Protein AF-0000000080389763 (afdb_homodimer)

Secondary structure (DSSP, 8-state):
-EEEEEEEEE--SEETTEEEEEEEEEEEEE-SS-EEEEEEEEEEEEEESS---HHHHHHHHHHHHHT-----EEEE-GGGGTT--HHHHHTT-SS-EEE--SHHHHHHHHHHHHHHHHHHHHHHHHTT--/-EEEEEEEEE--SEETTEEEEEEEEEEEEE-SS-EEEEEEEEEEEEEESS---HHHHHHHHHHHHHTSS--PEEEE-GGGGTT--HHHHHTT-SS-EEE--SHHHHHHHHHHHHHHHHHHHHHHHHTT--

Organism: NCBI:txid1090322

Radius of gyration: 18.27 Å; Cα contacts (8 Å, |Δi|>4): 566; chains: 2; bounding box: 42×54×37 Å

Structure (mmCIF, N/CA/C/O backbone):
data_AF-0000000080389763-model_v1
#
loop_
_entity.id
_entity.type
_entity.pdbx_description
1 polymer 'DUF2209 domain-containing protein'
#
loop_
_atom_site.group_PDB
_atom_site.id
_atom_site.type_symbol
_atom_site.label_atom_id
_atom_site.label_alt_id
_atom_site.label_comp_id
_atom_site.label_asym_id
_atom_site.label_entity_id
_atom_site.label_seq_id
_atom_site.pdbx_PDB_ins_code
_atom_site.Cartn_x
_atom_site.Cartn_y
_atom_site.Cartn_z
_atom_site.occupancy
_atom_site.B_iso_or_equiv
_atom_site.auth_seq_id
_atom_site.auth_comp_id
_atom_site.auth_asym_id
_atom_site.auth_atom_id
_atom_site.pdbx_PDB_model_num
ATOM 1 N N . MET A 1 1 ? -18.422 -13.914 6.719 1 86.44 1 MET A N 1
ATOM 2 C CA . MET A 1 1 ? -17.125 -13.273 6.633 1 86.44 1 MET A CA 1
ATOM 3 C C . MET A 1 1 ? -16.016 -14.305 6.363 1 86.44 1 MET A C 1
ATOM 5 O O . MET A 1 1 ? -16.062 -15.406 6.91 1 86.44 1 MET A O 1
ATOM 9 N N . PHE A 1 2 ? -15.227 -14.086 5.336 1 92.5 2 PHE A N 1
ATOM 10 C CA . PHE A 1 2 ? -14.102 -14.977 5.066 1 92.5 2 PHE A CA 1
ATOM 11 C C . PHE A 1 2 ? -12.805 -14.18 4.93 1 92.5 2 PHE A C 1
ATOM 13 O O . PHE A 1 2 ? -12.828 -12.992 4.617 1 92.5 2 PHE A O 1
ATOM 20 N N . ASP A 1 3 ? -11.758 -14.844 5.301 1 97.06 3 ASP A N 1
ATOM 21 C CA . ASP A 1 3 ? -10.438 -14.227 5.223 1 97.06 3 ASP A CA 1
ATOM 22 C C . ASP A 1 3 ? -9.75 -14.57 3.902 1 97.06 3 ASP A C 1
ATOM 24 O O . ASP A 1 3 ? -9.75 -15.719 3.473 1 97.06 3 ASP A O 1
ATOM 28 N N . ILE A 1 4 ? -9.203 -13.539 3.281 1 98.31 4 ILE A N 1
ATOM 29 C CA . ILE A 1 4 ? -8.484 -13.742 2.027 1 98.31 4 ILE A CA 1
ATOM 30 C C . ILE A 1 4 ? -7.152 -13 2.078 1 98.31 4 ILE A C 1
ATOM 32 O O . ILE A 1 4 ? -6.926 -12.172 2.959 1 98.31 4 ILE A O 1
ATOM 36 N N . ILE A 1 5 ? -6.277 -13.375 1.158 1 98.75 5 ILE A N 1
ATOM 37 C CA . ILE A 1 5 ? -5.047 -12.648 0.856 1 98.75 5 ILE A CA 1
ATOM 38 C C . ILE A 1 5 ? -5 -12.312 -0.633 1 98.75 5 ILE A C 1
ATOM 40 O O . ILE A 1 5 ? -4.723 -13.18 -1.463 1 98.75 5 ILE A O 1
ATOM 44 N N . ALA A 1 6 ? -5.289 -11.086 -0.931 1 98.81 6 ALA A N 1
ATOM 45 C CA . ALA A 1 6 ? -5.223 -10.625 -2.316 1 98.81 6 ALA A CA 1
ATOM 46 C C . ALA A 1 6 ? -3.797 -10.258 -2.701 1 98.81 6 ALA A C 1
ATOM 48 O O . ALA A 1 6 ? -3.094 -9.586 -1.938 1 98.81 6 ALA A O 1
ATOM 49 N N . VAL A 1 7 ? -3.387 -10.648 -3.947 1 98.88 7 VAL A N 1
ATOM 50 C CA . VAL A 1 7 ? -1.99 -10.469 -4.332 1 98.88 7 VAL A CA 1
ATOM 51 C C . VAL A 1 7 ? -1.914 -9.852 -5.727 1 98.88 7 VAL A C 1
ATOM 53 O O . VAL A 1 7 ? -2.752 -10.141 -6.586 1 98.88 7 VAL A O 1
ATOM 56 N N . ASP A 1 8 ? -0.961 -9.023 -5.93 1 98.81 8 ASP A N 1
ATOM 57 C CA . ASP A 1 8 ? -0.6 -8.492 -7.242 1 98.81 8 ASP A CA 1
ATOM 58 C C . ASP A 1 8 ? 0.902 -8.234 -7.336 1 98.81 8 ASP A C 1
ATOM 60 O O . ASP A 1 8 ? 1.561 -7.996 -6.32 1 98.81 8 ASP A O 1
ATOM 64 N N . ILE A 1 9 ? 1.438 -8.336 -8.508 1 98.56 9 ILE A N 1
ATOM 65 C CA . ILE A 1 9 ? 2.861 -8.133 -8.742 1 98.56 9 ILE A CA 1
ATOM 66 C C . ILE A 1 9 ? 3.057 -7.051 -9.812 1 98.56 9 ILE A C 1
ATOM 68 O O . ILE A 1 9 ? 2.467 -7.121 -10.891 1 98.56 9 ILE A O 1
ATOM 72 N N . SER A 1 10 ? 3.869 -6.07 -9.547 1 98.06 10 SER A N 1
ATOM 73 C CA . SER A 1 10 ? 4.234 -5.027 -10.5 1 98.06 10 SER A CA 1
ATOM 74 C C . SER A 1 10 ? 5.668 -5.207 -10.984 1 98.06 10 SER A C 1
ATOM 76 O O . SER A 1 10 ? 6.52 -5.73 -10.266 1 98.06 10 SER A O 1
ATOM 78 N N . GLY A 1 11 ? 5.93 -4.789 -12.195 1 96.12 11 GLY A N 1
ATOM 79 C CA . GLY A 1 11 ? 7.301 -4.742 -12.68 1 96.12 11 GLY A CA 1
ATOM 80 C C . GLY A 1 11 ? 7.68 -5.957 -13.508 1 96.12 11 GLY A C 1
ATOM 81 O O . GLY A 1 11 ? 8.828 -6.402 -13.477 1 96.12 11 GLY A O 1
ATOM 82 N N . ARG A 1 12 ? 6.836 -6.562 -14.234 1 92.44 12 ARG A N 1
ATOM 83 C CA . ARG A 1 12 ? 7.129 -7.727 -15.07 1 92.44 12 ARG A CA 1
ATOM 84 C C . ARG A 1 12 ? 7.648 -7.297 -16.438 1 92.44 12 ARG A C 1
ATOM 86 O O . ARG A 1 12 ? 7.453 -8 -17.438 1 92.44 12 ARG A O 1
ATOM 93 N N . HIS A 1 13 ? 8.18 -6.027 -16.469 1 89.81 13 HIS A N 1
ATOM 94 C CA . HIS A 1 13 ? 8.93 -5.543 -17.625 1 89.81 13 HIS A CA 1
ATOM 95 C C . HIS A 1 13 ? 10.367 -5.203 -17.25 1 89.81 13 HIS A C 1
ATOM 97 O O . HIS A 1 13 ? 10.641 -4.844 -16.109 1 89.81 13 HIS A O 1
ATOM 103 N N . LYS A 1 14 ? 11.172 -5.211 -18.328 1 88.19 14 LYS A N 1
ATOM 104 C CA . LYS A 1 14 ? 12.602 -5.023 -18.109 1 88.19 14 LYS A CA 1
ATOM 105 C C . LYS A 1 14 ? 12.945 -3.545 -17.938 1 88.19 14 LYS A C 1
ATOM 107 O O . LYS A 1 14 ? 12.406 -2.697 -18.656 1 88.19 14 LYS A O 1
ATOM 112 N N . VAL A 1 15 ? 13.781 -3.285 -16.891 1 85.94 15 VAL A N 1
ATOM 113 C CA . VAL A 1 15 ? 14.375 -1.972 -16.656 1 85.94 15 VAL A CA 1
ATOM 114 C C . VAL A 1 15 ? 15.891 -2.111 -16.484 1 85.94 15 VAL A C 1
ATOM 116 O O . VAL A 1 15 ? 16.359 -2.863 -15.633 1 85.94 15 VAL A O 1
ATOM 119 N N . ASN A 1 16 ? 16.688 -1.377 -17.266 1 88 16 ASN A N 1
ATOM 120 C CA . ASN A 1 16 ? 18.141 -1.443 -17.234 1 88 16 ASN A CA 1
ATOM 121 C C . ASN A 1 16 ? 18.641 -2.885 -17.281 1 88 16 ASN A C 1
ATOM 123 O O . ASN A 1 16 ? 19.438 -3.297 -16.438 1 88 16 ASN A O 1
ATOM 127 N N . ASP A 1 17 ? 17.984 -3.725 -17.984 1 89.19 17 ASP A N 1
ATOM 128 C CA . ASP A 1 17 ? 18.406 -5.086 -18.281 1 89.19 17 ASP A CA 1
ATOM 129 C C . ASP A 1 17 ? 18.062 -6.039 -17.141 1 89.19 17 ASP A C 1
ATOM 131 O O . ASP A 1 17 ? 18.656 -7.113 -17.031 1 89.19 17 ASP A O 1
ATOM 135 N N . GLU A 1 18 ? 17.234 -5.547 -16.219 1 94.06 18 GLU A N 1
ATOM 136 C CA . GLU A 1 18 ? 16.781 -6.383 -15.109 1 94.06 18 GLU A CA 1
ATOM 137 C C . GLU A 1 18 ? 15.297 -6.184 -14.836 1 94.06 18 GLU A C 1
ATOM 139 O O . GLU A 1 18 ? 14.734 -5.145 -15.18 1 94.06 18 GLU A O 1
ATOM 144 N N . TYR A 1 19 ? 14.758 -7.266 -14.32 1 95.88 19 TYR A N 1
ATOM 145 C CA . TYR A 1 19 ? 13.391 -7.164 -13.82 1 95.88 19 TYR A CA 1
ATOM 146 C C . TYR A 1 19 ? 13.375 -6.855 -12.328 1 95.88 19 TYR A C 1
ATOM 148 O O . TYR A 1 19 ? 13.852 -7.656 -11.523 1 95.88 19 TYR A O 1
ATOM 156 N N . LEU A 1 20 ? 12.945 -5.715 -12.016 1 96.56 20 LEU A N 1
ATOM 157 C CA . LEU A 1 20 ? 12.68 -5.363 -10.625 1 96.56 20 LEU A CA 1
ATOM 158 C C . LEU A 1 20 ? 11.188 -5.426 -10.32 1 96.56 20 LEU A C 1
ATOM 160 O O . LEU A 1 20 ? 10.438 -4.523 -10.688 1 96.56 20 LEU A O 1
ATOM 164 N N . MET A 1 21 ? 10.805 -6.488 -9.594 1 98.19 21 MET A N 1
ATOM 165 C CA . MET A 1 21 ? 9.391 -6.738 -9.32 1 98.19 21 MET A CA 1
ATOM 166 C C . MET A 1 21 ? 9.07 -6.477 -7.852 1 98.19 21 MET A C 1
ATOM 168 O O . MET A 1 21 ? 9.93 -6.656 -6.984 1 98.19 21 MET A O 1
ATOM 172 N N . VAL A 1 22 ? 7.895 -6.008 -7.668 1 98.69 22 VAL A N 1
ATOM 173 C CA . VAL A 1 22 ? 7.387 -5.852 -6.309 1 98.69 22 VAL A CA 1
ATOM 174 C C . VAL A 1 22 ? 6.07 -6.613 -6.16 1 98.69 22 VAL A C 1
ATOM 176 O O . VAL A 1 22 ? 5.133 -6.402 -6.938 1 98.69 22 VAL A O 1
ATOM 179 N N . CYS A 1 23 ? 5.988 -7.512 -5.238 1 98.81 23 CYS A N 1
ATOM 180 C CA . CYS A 1 23 ? 4.785 -8.266 -4.902 1 98.81 23 CYS A CA 1
ATOM 181 C C . CYS A 1 23 ? 4.102 -7.68 -3.672 1 98.81 23 CYS A C 1
ATOM 183 O O . CYS A 1 23 ? 4.754 -7.406 -2.664 1 98.81 23 CYS A O 1
ATOM 185 N N . ALA A 1 24 ? 2.814 -7.43 -3.805 1 98.94 24 ALA A N 1
ATOM 186 C CA . ALA A 1 24 ? 1.996 -6.969 -2.684 1 98.94 24 ALA A CA 1
ATOM 187 C C . ALA A 1 24 ? 0.983 -8.031 -2.273 1 98.94 24 ALA A C 1
ATOM 189 O O . ALA A 1 24 ? 0.309 -8.617 -3.123 1 98.94 24 ALA A O 1
ATOM 190 N N . ALA A 1 25 ? 0.874 -8.297 -0.998 1 98.88 25 ALA A N 1
ATOM 191 C CA . ALA A 1 25 ? -0.133 -9.18 -0.403 1 98.88 25 ALA A CA 1
ATOM 192 C C . ALA A 1 25 ? -0.992 -8.422 0.605 1 98.88 25 ALA A C 1
ATOM 194 O O . ALA A 1 25 ? -0.47 -7.816 1.546 1 98.88 25 ALA A O 1
ATOM 195 N N . VAL A 1 26 ? -2.268 -8.438 0.384 1 98.81 26 VAL A N 1
ATOM 196 C CA . VAL A 1 26 ? -3.234 -7.738 1.225 1 98.81 26 VAL A CA 1
ATOM 197 C C . VAL A 1 26 ? -4.117 -8.758 1.949 1 98.81 26 VAL A C 1
ATOM 199 O O . VAL A 1 26 ? -4.996 -9.367 1.34 1 98.81 26 VAL A O 1
ATOM 202 N N . ALA A 1 27 ? -3.924 -8.906 3.264 1 98.69 27 ALA A N 1
ATOM 203 C CA . ALA A 1 27 ? -4.773 -9.758 4.094 1 98.69 27 ALA A CA 1
ATOM 204 C C . ALA A 1 27 ? -6.004 -9 4.578 1 98.69 27 ALA A C 1
ATOM 206 O O . ALA A 1 27 ? -5.883 -7.941 5.203 1 98.69 27 ALA A O 1
ATOM 207 N N . ALA A 1 28 ? -7.172 -9.562 4.305 1 98 28 ALA A N 1
ATOM 208 C CA . ALA A 1 28 ? -8.398 -8.844 4.629 1 98 28 ALA A CA 1
ATOM 209 C C . ALA A 1 28 ? -9.508 -9.805 5.039 1 98 28 ALA A C 1
ATOM 211 O O . ALA A 1 28 ? -9.492 -10.977 4.66 1 98 28 ALA A O 1
ATOM 212 N N . SER A 1 29 ? -10.375 -9.344 5.91 1 97.38 29 SER A N 1
ATOM 213 C CA . SER A 1 29 ? -11.664 -9.977 6.191 1 97.38 29 SER A CA 1
ATOM 214 C C . SER A 1 29 ? -12.773 -9.352 5.359 1 97.38 29 SER A C 1
ATOM 216 O O . SER A 1 29 ? -12.969 -8.133 5.379 1 97.38 29 SER A O 1
ATOM 218 N N . VAL A 1 30 ? -13.547 -10.242 4.625 1 96.62 30 VAL A N 1
ATOM 219 C CA . VAL A 1 30 ? -14.477 -9.68 3.652 1 96.62 30 VAL A CA 1
ATOM 220 C C . VAL A 1 30 ? -15.805 -10.438 3.713 1 96.62 30 VAL A C 1
ATOM 222 O O . VAL A 1 30 ? -15.859 -11.57 4.211 1 96.62 30 VAL A O 1
ATOM 225 N N . THR A 1 31 ? -16.828 -9.773 3.328 1 95.25 31 THR A N 1
ATOM 226 C CA . THR A 1 31 ? -18.031 -10.422 2.836 1 95.25 31 THR A CA 1
ATOM 227 C C . THR A 1 31 ? -18.031 -10.508 1.312 1 95.25 31 THR A C 1
ATOM 229 O O . THR A 1 31 ? -17 -10.227 0.678 1 95.25 31 THR A O 1
ATOM 232 N N . ALA A 1 32 ? -19.141 -11.008 0.714 1 92.25 32 ALA A N 1
ATOM 233 C CA . ALA A 1 32 ? -19.172 -11.172 -0.737 1 92.25 32 ALA A CA 1
ATOM 234 C C . ALA A 1 32 ? -19 -9.828 -1.446 1 92.25 32 ALA A C 1
ATOM 236 O O . ALA A 1 32 ? -18.438 -9.766 -2.537 1 92.25 32 ALA A O 1
ATOM 237 N N . ASP A 1 33 ? -19.453 -8.781 -0.731 1 92.19 33 ASP A N 1
ATOM 238 C CA . ASP A 1 33 ? -19.531 -7.543 -1.506 1 92.19 33 ASP A CA 1
ATOM 239 C C . ASP A 1 33 ? -18.828 -6.402 -0.783 1 92.19 33 ASP A C 1
ATOM 241 O O . ASP A 1 33 ? -18.734 -5.289 -1.308 1 92.19 33 ASP A O 1
ATOM 245 N N . HIS A 1 34 ? -18.234 -6.715 0.433 1 92.81 34 HIS A N 1
ATOM 246 C CA . HIS A 1 34 ? -17.625 -5.617 1.164 1 92.81 34 HIS A CA 1
ATOM 247 C C . HIS A 1 34 ? -16.328 -6.07 1.847 1 92.81 34 HIS A C 1
ATOM 249 O O . HIS A 1 34 ? -16.234 -7.203 2.318 1 92.81 34 HIS A O 1
ATOM 255 N N . ILE A 1 35 ? -15.438 -5.098 1.875 1 95.44 35 ILE A N 1
ATOM 256 C CA . ILE A 1 35 ? -14.273 -5.289 2.73 1 95.44 35 ILE A CA 1
ATOM 257 C C . ILE A 1 35 ? -14.617 -4.902 4.168 1 95.44 35 ILE A C 1
ATOM 259 O O . ILE A 1 35 ? -14.945 -3.744 4.441 1 95.44 35 ILE A O 1
ATOM 263 N N . GLU A 1 36 ? -14.531 -5.793 5 1 95.56 36 GLU A N 1
ATOM 264 C CA . GLU A 1 36 ? -14.789 -5.504 6.41 1 95.56 36 GLU A CA 1
ATOM 265 C C . GLU A 1 36 ? -13.57 -4.879 7.078 1 95.56 36 GLU A C 1
ATOM 267 O O . GLU A 1 36 ? -13.703 -3.928 7.852 1 95.56 36 GLU A O 1
ATOM 272 N N . LYS A 1 37 ? -12.438 -5.395 6.824 1 95.19 37 LYS A N 1
ATOM 273 C CA . LYS A 1 37 ? -11.211 -4.922 7.457 1 95.19 37 LYS A CA 1
ATOM 274 C C . LYS A 1 37 ? -9.977 -5.387 6.688 1 95.19 37 LYS A C 1
ATOM 276 O O . LYS A 1 37 ? -9.914 -6.539 6.254 1 95.19 37 LYS A O 1
ATOM 281 N N . VAL A 1 38 ? -9.102 -4.488 6.402 1 97.69 38 VAL A N 1
ATOM 282 C CA . VAL A 1 38 ? -7.762 -4.875 5.969 1 97.69 38 VAL A CA 1
ATOM 283 C C . VAL A 1 38 ? -6.871 -5.102 7.191 1 97.69 38 VAL A C 1
ATOM 285 O O . VAL A 1 38 ? -6.621 -4.172 7.965 1 97.69 38 VAL A O 1
ATOM 288 N N . ASN A 1 39 ? -6.301 -6.262 7.273 1 97.62 39 ASN A N 1
ATOM 289 C CA . ASN A 1 39 ? -5.578 -6.652 8.484 1 97.62 39 ASN A CA 1
ATOM 290 C C . ASN A 1 39 ? -4.082 -6.371 8.359 1 97.62 39 ASN A C 1
ATOM 292 O O . ASN A 1 39 ? -3.438 -5.984 9.336 1 97.62 39 ASN A O 1
ATOM 296 N N . GLN A 1 40 ? -3.568 -6.637 7.227 1 98.38 40 GLN A N 1
ATOM 297 C CA . GLN A 1 40 ? -2.139 -6.484 6.977 1 98.38 40 GLN A CA 1
ATOM 298 C C . GLN A 1 40 ? -1.858 -6.254 5.496 1 98.38 40 GLN A C 1
ATOM 300 O O . GLN A 1 40 ? -2.623 -6.699 4.637 1 98.38 40 GLN A O 1
ATOM 305 N N . ILE A 1 41 ? -0.835 -5.562 5.203 1 98.81 41 ILE A N 1
ATOM 306 C CA . ILE A 1 41 ? -0.237 -5.473 3.875 1 98.81 41 ILE A CA 1
ATOM 307 C C . ILE A 1 41 ? 1.251 -5.809 3.957 1 98.81 41 ILE A C 1
ATOM 309 O O . ILE A 1 41 ? 1.95 -5.336 4.855 1 98.81 41 ILE A O 1
ATOM 313 N N . ASN A 1 42 ? 1.698 -6.676 3.1 1 98.75 42 ASN A N 1
ATOM 314 C CA . ASN A 1 42 ? 3.119 -6.977 2.963 1 98.75 42 ASN A CA 1
ATOM 315 C C . ASN A 1 42 ? 3.623 -6.68 1.554 1 98.75 42 ASN A C 1
ATOM 317 O O . ASN A 1 42 ? 2.934 -6.957 0.571 1 98.75 42 ASN A O 1
ATOM 321 N N . LEU A 1 43 ? 4.797 -6.125 1.489 1 98.81 43 LEU A N 1
ATOM 322 C CA . LEU A 1 43 ? 5.473 -5.82 0.232 1 98.81 43 LEU A CA 1
ATOM 323 C C . LEU A 1 43 ? 6.844 -6.488 0.178 1 98.81 43 LEU A C 1
ATOM 325 O O . LEU A 1 43 ? 7.594 -6.453 1.155 1 98.81 43 LEU A O 1
ATOM 329 N N . ARG A 1 44 ? 7.145 -7.066 -0.953 1 98.5 44 ARG A N 1
ATOM 330 C CA . ARG A 1 44 ? 8.445 -7.691 -1.169 1 98.5 44 ARG A CA 1
ATOM 331 C C . ARG A 1 44 ? 8.945 -7.438 -2.59 1 98.5 44 ARG A C 1
ATOM 333 O O . ARG A 1 44 ? 8.172 -7.504 -3.545 1 98.5 44 ARG A O 1
ATOM 340 N N . SER A 1 45 ? 10.211 -7.203 -2.688 1 98.31 45 SER A N 1
ATOM 341 C CA . SER A 1 45 ? 10.797 -7.008 -4.008 1 98.31 45 SER A CA 1
ATOM 342 C C . SER A 1 45 ? 11.57 -8.242 -4.457 1 98.31 45 SER A C 1
ATOM 344 O O . SER A 1 45 ? 12.039 -9.023 -3.629 1 98.31 45 SER A O 1
ATOM 346 N N . PHE A 1 46 ? 11.68 -8.375 -5.746 1 98 46 PHE A N 1
ATOM 347 C CA . PHE A 1 46 ? 12.398 -9.469 -6.398 1 98 46 PHE A CA 1
ATOM 348 C C . PHE A 1 46 ? 13.141 -8.961 -7.629 1 98 46 PHE A C 1
ATOM 350 O O . PHE A 1 46 ? 12.664 -8.07 -8.336 1 98 46 PHE A O 1
ATOM 357 N N . ARG A 1 47 ? 14.195 -9.562 -7.883 1 96.19 47 ARG A N 1
ATOM 358 C CA . ARG A 1 47 ? 14.992 -9.234 -9.062 1 96.19 47 ARG A CA 1
ATOM 359 C C . ARG A 1 47 ? 15.297 -10.484 -9.875 1 96.19 47 ARG A C 1
ATOM 361 O O . ARG A 1 47 ? 15.492 -11.562 -9.32 1 96.19 47 ARG A O 1
ATOM 368 N N . SER A 1 48 ? 15.281 -10.258 -11.172 1 96.38 48 SER A N 1
ATOM 369 C CA . SER A 1 48 ? 15.617 -11.344 -12.086 1 96.38 48 SER A CA 1
ATOM 370 C C . SER A 1 48 ? 16.188 -10.812 -13.391 1 96.38 48 SER A C 1
ATOM 372 O O . SER A 1 48 ? 15.781 -9.742 -13.859 1 96.38 48 SER A O 1
ATOM 374 N N . LYS A 1 49 ? 17.078 -11.516 -14.078 1 95.25 49 LYS A N 1
ATOM 375 C CA . LYS A 1 49 ? 17.625 -11.148 -15.391 1 95.25 49 LYS A CA 1
ATOM 376 C C . LYS A 1 49 ? 16.703 -11.625 -16.516 1 95.25 49 LYS A C 1
ATOM 378 O O . LYS A 1 49 ? 16.75 -11.109 -17.625 1 95.25 49 LYS A O 1
ATOM 383 N N . SER A 1 50 ? 15.906 -12.602 -16.125 1 95.38 50 SER A N 1
ATOM 384 C CA . SER A 1 50 ? 14.984 -13.164 -17.094 1 95.38 50 SER A CA 1
ATOM 385 C C . SER A 1 50 ? 13.531 -12.875 -16.719 1 95.38 50 SER A C 1
ATOM 387 O O . SER A 1 50 ? 13.227 -12.625 -15.547 1 95.38 50 SER A O 1
ATOM 389 N N . ALA A 1 51 ? 12.656 -12.945 -17.734 1 95 51 ALA A N 1
ATOM 390 C CA . ALA A 1 51 ? 11.227 -12.766 -17.484 1 95 51 ALA A CA 1
ATOM 391 C C . ALA A 1 51 ? 10.703 -13.844 -16.547 1 95 51 ALA A C 1
ATOM 393 O O . ALA A 1 51 ? 11.07 -15.016 -16.656 1 95 51 ALA A O 1
ATOM 394 N N . PRO A 1 52 ? 9.891 -13.477 -15.609 1 96.06 52 PRO A N 1
ATOM 395 C CA . PRO A 1 52 ? 9.391 -14.477 -14.664 1 96.06 52 PRO A CA 1
ATOM 396 C C . PRO A 1 52 ? 8.461 -15.5 -15.32 1 96.06 52 PRO A C 1
ATOM 398 O O . PRO A 1 52 ? 7.555 -15.125 -16.062 1 96.06 52 PRO A O 1
ATOM 401 N N . ASP A 1 53 ? 8.688 -16.734 -15.039 1 97.06 53 ASP A N 1
ATOM 402 C CA . ASP A 1 53 ? 7.746 -17.781 -15.43 1 97.06 53 ASP A CA 1
ATOM 403 C C . ASP A 1 53 ? 6.77 -18.094 -14.305 1 97.06 53 ASP A C 1
ATOM 405 O O . ASP A 1 53 ? 6.805 -17.453 -13.242 1 97.06 53 ASP A O 1
ATOM 409 N N . VAL A 1 54 ? 5.875 -19.047 -14.531 1 97.88 54 VAL A N 1
ATOM 410 C CA . VAL A 1 54 ? 4.801 -19.359 -13.594 1 97.88 54 VAL A CA 1
ATOM 411 C C . VAL A 1 54 ? 5.395 -19.797 -12.258 1 97.88 54 VAL A C 1
ATOM 413 O O . VAL A 1 54 ? 4.922 -19.375 -11.195 1 97.88 54 VAL A O 1
ATOM 416 N N . GLN A 1 55 ? 6.391 -20.625 -12.32 1 97.69 55 GLN A N 1
ATOM 417 C CA . GLN A 1 55 ? 7.008 -21.125 -11.102 1 97.69 55 GLN A CA 1
ATOM 418 C C . GLN A 1 55 ? 7.598 -20 -10.273 1 97.69 55 GLN A C 1
ATOM 420 O O . GLN A 1 55 ? 7.484 -20 -9.047 1 97.69 55 GLN A O 1
ATOM 425 N N . PHE A 1 56 ? 8.273 -19.062 -10.961 1 97.69 56 PHE A N 1
ATOM 426 C CA . PHE A 1 56 ? 8.852 -17.922 -10.266 1 97.69 56 PHE A CA 1
ATOM 427 C C . PHE A 1 56 ? 7.766 -17.047 -9.656 1 97.69 56 PHE A C 1
ATOM 429 O O . PHE A 1 56 ? 7.922 -16.531 -8.539 1 97.69 56 PHE A O 1
ATOM 436 N N . VAL A 1 57 ? 6.684 -16.828 -10.367 1 98.44 57 VAL A N 1
ATOM 437 C CA . VAL A 1 57 ? 5.566 -16.047 -9.859 1 98.44 57 VAL A CA 1
ATOM 438 C C . VAL A 1 57 ? 5.008 -16.703 -8.594 1 98.44 57 VAL A C 1
ATOM 440 O O . VAL A 1 57 ? 4.758 -16.016 -7.598 1 98.44 57 VAL A O 1
ATOM 443 N N . VAL A 1 58 ? 4.871 -17.984 -8.602 1 98.69 58 VAL A N 1
ATOM 444 C CA . VAL A 1 58 ? 4.375 -18.719 -7.441 1 98.69 58 VAL A CA 1
ATOM 445 C C . VAL A 1 58 ? 5.32 -18.516 -6.258 1 98.69 58 VAL A C 1
ATOM 447 O O . VAL A 1 58 ? 4.875 -18.266 -5.137 1 98.69 58 VAL A O 1
ATOM 450 N N . LYS A 1 59 ? 6.562 -18.609 -6.52 1 98.25 59 LYS A N 1
ATOM 451 C CA . LYS A 1 59 ? 7.559 -18.422 -5.473 1 98.25 59 LYS A CA 1
ATOM 452 C C . LYS A 1 59 ? 7.465 -17.016 -4.883 1 98.25 59 LYS A C 1
ATOM 454 O O . LYS A 1 59 ? 7.543 -16.844 -3.664 1 98.25 59 LYS A O 1
ATOM 459 N N . MET A 1 60 ? 7.324 -16 -5.727 1 98.62 60 MET A N 1
ATOM 460 C CA . MET A 1 60 ? 7.184 -14.617 -5.262 1 98.62 60 MET A CA 1
ATOM 461 C C . MET A 1 60 ? 5.977 -14.477 -4.34 1 98.62 60 MET A C 1
ATOM 463 O O . MET A 1 60 ? 6.074 -13.875 -3.268 1 98.62 60 MET A O 1
ATOM 467 N N . VAL A 1 61 ? 4.859 -15.047 -4.762 1 98.75 61 VAL A N 1
ATOM 468 C CA . VAL A 1 61 ? 3.619 -14.945 -4 1 98.75 61 VAL A CA 1
ATOM 469 C C . VAL A 1 61 ? 3.771 -15.68 -2.668 1 98.75 61 VAL A C 1
ATOM 471 O O . VAL A 1 61 ? 3.479 -15.125 -1.608 1 98.75 61 VAL A O 1
ATOM 474 N N . GLU A 1 62 ? 4.293 -16.875 -2.711 1 98.38 62 GLU A N 1
ATOM 475 C CA . GLU A 1 62 ? 4.4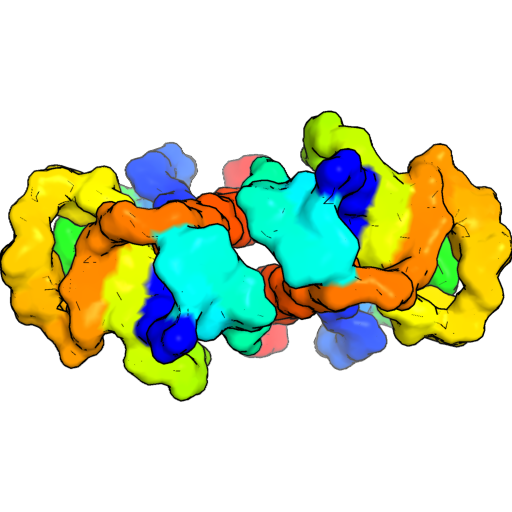45 -17.672 -1.499 1 98.38 62 GLU A CA 1
ATOM 476 C C . GLU A 1 62 ? 5.379 -17 -0.502 1 98.38 62 GLU A C 1
ATOM 478 O O . GLU A 1 62 ? 5.09 -16.953 0.695 1 98.38 62 GLU A O 1
ATOM 483 N N . THR A 1 63 ? 6.449 -16.516 -0.971 1 98.31 63 THR A N 1
ATOM 484 C CA . THR A 1 63 ? 7.41 -15.836 -0.108 1 98.31 63 THR A CA 1
ATOM 485 C C . THR A 1 63 ? 6.777 -14.609 0.54 1 98.31 63 THR A C 1
ATOM 487 O O . THR A 1 63 ? 6.918 -14.398 1.746 1 98.31 63 THR A O 1
ATOM 490 N N . THR A 1 64 ? 6.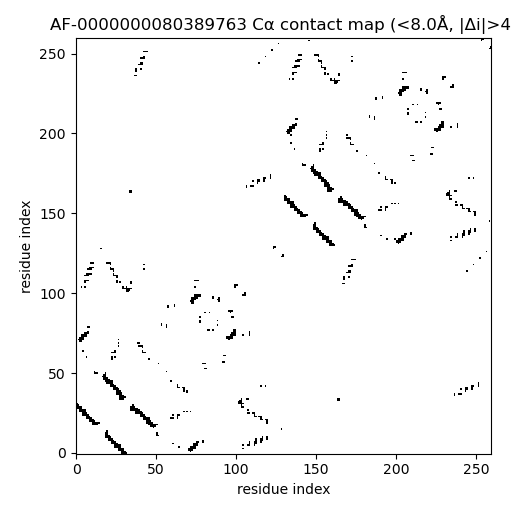098 -13.836 -0.227 1 98.56 64 THR A N 1
ATOM 491 C CA . THR A 1 64 ? 5.48 -12.602 0.257 1 98.56 64 THR A CA 1
ATOM 492 C C . THR A 1 64 ? 4.395 -12.914 1.283 1 98.56 64 THR A C 1
ATOM 494 O O . THR A 1 64 ? 4.312 -12.258 2.324 1 98.56 64 THR A O 1
ATOM 497 N N . VAL A 1 65 ? 3.557 -13.922 1 1 98.5 65 VAL A N 1
ATOM 498 C CA . VAL A 1 65 ? 2.43 -14.289 1.853 1 98.5 65 VAL A CA 1
ATOM 499 C C . VAL A 1 65 ? 2.941 -14.945 3.133 1 98.5 65 VAL A C 1
ATOM 501 O O . VAL A 1 65 ? 2.34 -14.789 4.199 1 98.5 65 VAL A O 1
ATOM 504 N N . SER A 1 66 ? 4.07 -15.625 3.084 1 97.44 66 SER A N 1
ATOM 505 C CA . SER A 1 66 ? 4.617 -16.328 4.238 1 97.44 66 SER A CA 1
ATOM 506 C C . SER A 1 66 ? 5.02 -15.359 5.344 1 97.44 66 SER A C 1
ATOM 508 O O . SER A 1 66 ? 5.145 -15.758 6.504 1 97.44 66 SER A O 1
ATOM 510 N N . GLU A 1 67 ? 5.141 -14.117 5.02 1 96.69 67 GLU A N 1
ATOM 511 C CA . GLU A 1 67 ? 5.562 -13.109 5.984 1 96.69 67 GLU A CA 1
ATOM 512 C C . GLU A 1 67 ? 4.359 -12.469 6.672 1 96.69 67 GLU A C 1
ATOM 514 O O . GLU A 1 67 ? 4.52 -11.641 7.566 1 96.69 67 GLU A O 1
ATOM 519 N N . LEU A 1 68 ? 3.16 -12.805 6.266 1 97.38 68 LEU A N 1
ATOM 520 C CA . LEU A 1 68 ? 1.934 -12.367 6.922 1 97.38 68 LEU A CA 1
ATOM 521 C C . LEU A 1 68 ? 1.559 -13.32 8.055 1 97.38 68 LEU A C 1
ATOM 523 O O . LEU A 1 68 ? 1.816 -14.523 7.98 1 97.38 68 LEU A O 1
ATOM 527 N N . LYS A 1 69 ? 1.007 -12.812 9.117 1 94.12 69 LYS A N 1
ATOM 528 C CA . LYS A 1 69 ? 0.477 -13.625 10.211 1 94.12 69 LYS A CA 1
ATOM 529 C C . LYS A 1 69 ? -0.89 -14.203 9.852 1 94.12 69 LYS A C 1
ATOM 531 O O . LYS A 1 69 ? -1.329 -15.188 10.453 1 94.12 69 LYS A O 1
ATOM 536 N N . SER A 1 70 ? -1.504 -13.672 8.875 1 85.94 70 SER A N 1
ATOM 537 C CA . SER A 1 70 ? -2.873 -14.008 8.5 1 85.94 70 SER A CA 1
ATOM 538 C C . SER A 1 70 ? -2.928 -15.336 7.75 1 85.94 70 SER A C 1
ATOM 540 O O . SER A 1 70 ? -2.018 -15.664 6.984 1 85.94 70 SER A O 1
ATOM 542 N N . CYS A 1 71 ? -4.09 -15.914 8.172 1 87.19 71 CYS A N 1
ATOM 543 C CA . CYS A 1 71 ? -4.434 -17.141 7.453 1 87.19 71 CYS A CA 1
ATOM 544 C C . CYS A 1 71 ? -5.559 -16.891 6.461 1 87.19 71 CYS A C 1
ATOM 546 O O . CYS A 1 71 ? -6.246 -15.867 6.539 1 87.19 71 CYS A O 1
ATOM 548 N N . GLY A 1 72 ? -5.496 -17.109 5.18 1 95.12 72 GLY A N 1
ATOM 549 C CA . GLY A 1 72 ? -6.559 -16.922 4.203 1 95.12 72 GLY A CA 1
ATOM 550 C C . GLY A 1 72 ? -6.23 -17.516 2.848 1 95.12 72 GLY A C 1
ATOM 551 O O . GLY A 1 72 ? -5.086 -17.891 2.588 1 95.12 72 GLY A O 1
ATOM 552 N N . THR A 1 73 ? -7.332 -17.625 2.123 1 98 73 THR A N 1
ATOM 553 C CA . THR A 1 73 ? -7.172 -18.094 0.755 1 98 73 THR A CA 1
ATOM 554 C C . THR A 1 73 ? -6.484 -17.047 -0.111 1 98 73 THR A C 1
ATOM 556 O O . THR A 1 73 ? -6.863 -15.875 -0.097 1 98 73 THR A O 1
ATOM 559 N N . ILE A 1 74 ? -5.434 -17.422 -0.81 1 98.75 74 ILE A N 1
ATOM 560 C CA . ILE A 1 74 ? -4.773 -16.531 -1.758 1 98.75 74 ILE A CA 1
ATOM 561 C C . ILE A 1 74 ? -5.695 -16.281 -2.949 1 98.75 74 ILE A C 1
ATOM 563 O O . ILE A 1 74 ? -6.25 -17.219 -3.525 1 98.75 74 ILE A O 1
ATOM 567 N N . VAL A 1 75 ? -5.859 -15.031 -3.289 1 98.75 75 VAL A N 1
ATOM 568 C CA . VAL A 1 75 ? -6.727 -14.656 -4.398 1 98.75 75 VAL A CA 1
ATOM 569 C C . VAL A 1 75 ? -5.969 -13.742 -5.359 1 98.75 75 VAL A C 1
ATOM 571 O O . VAL A 1 75 ? -5.355 -12.758 -4.941 1 98.75 75 VAL A O 1
ATOM 574 N N . THR A 1 76 ? -6.004 -14.062 -6.68 1 98.69 76 THR A N 1
ATOM 575 C CA . THR A 1 76 ? -5.332 -13.281 -7.711 1 98.69 76 THR A CA 1
ATOM 576 C C . THR A 1 76 ? -6.203 -13.172 -8.961 1 98.69 76 THR A C 1
ATOM 578 O O . THR A 1 76 ? -7.297 -13.734 -9.008 1 98.69 76 THR A O 1
ATOM 581 N N . GLU A 1 77 ? -5.73 -12.391 -9.891 1 98.31 77 GLU A N 1
ATOM 582 C CA . GLU A 1 77 ? -6.301 -12.422 -11.234 1 98.31 77 GLU A CA 1
ATOM 583 C C . GLU A 1 77 ? -5.66 -13.523 -12.078 1 98.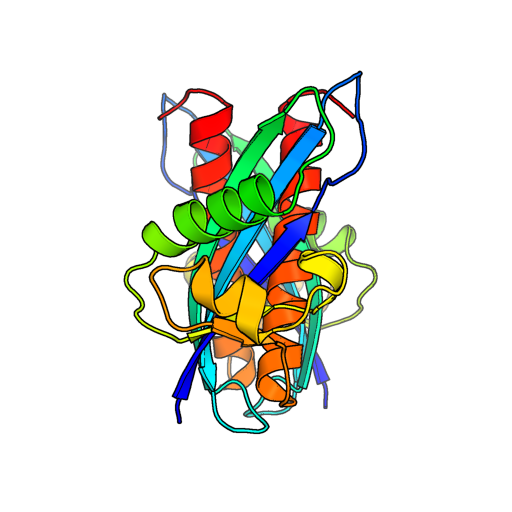31 77 GLU A C 1
ATOM 585 O O . GLU A 1 77 ? -4.508 -13.898 -11.852 1 98.31 77 GLU A O 1
ATOM 590 N N . ALA A 1 78 ? -6.363 -14.016 -13.031 1 97.69 78 ALA A N 1
ATOM 591 C CA . ALA A 1 78 ? -5.855 -15.094 -13.875 1 97.69 78 ALA A CA 1
ATOM 592 C C . ALA A 1 78 ? -4.633 -14.641 -14.672 1 97.69 78 ALA A C 1
ATOM 594 O O . ALA A 1 78 ? -3.73 -15.438 -14.938 1 97.69 78 ALA A O 1
ATOM 595 N N . GLY A 1 79 ? -4.609 -13.352 -15.031 1 96.81 79 GLY A N 1
ATOM 596 C CA . GLY A 1 79 ? -3.504 -12.789 -15.797 1 96.81 79 GLY A CA 1
ATOM 597 C C . GLY A 1 79 ? -2.178 -12.859 -15.062 1 96.81 79 GLY A C 1
ATOM 598 O O . GLY A 1 79 ? -1.116 -12.867 -15.695 1 96.81 79 GLY A O 1
ATOM 599 N N . ASP A 1 80 ? -2.252 -13.016 -13.82 1 96.88 80 ASP A N 1
ATOM 600 C CA . ASP A 1 80 ? -1.039 -13.07 -13.016 1 96.88 80 ASP A CA 1
ATOM 601 C C . ASP A 1 80 ? -0.268 -14.367 -13.258 1 96.88 80 ASP A C 1
ATOM 603 O O . ASP A 1 80 ? 0.944 -14.422 -13.047 1 96.88 80 ASP A O 1
ATOM 607 N N . PHE A 1 81 ? -0.962 -15.375 -13.695 1 98.12 81 PHE A N 1
ATOM 608 C CA . PHE A 1 81 ? -0.338 -16.656 -13.969 1 98.12 81 PHE A CA 1
ATOM 609 C C . PHE A 1 81 ? -0.523 -17.062 -15.422 1 98.12 81 PHE A C 1
ATOM 611 O O . PHE A 1 81 ? -0.73 -18.234 -15.734 1 98.12 81 PHE A O 1
ATOM 618 N N . TYR A 1 82 ? -0.62 -16.016 -16.234 1 97.31 82 TYR A N 1
ATOM 619 C CA . TYR A 1 82 ? -0.648 -16.188 -17.672 1 97.31 82 TYR A CA 1
ATOM 620 C C . TYR A 1 82 ? -1.886 -16.969 -18.109 1 97.31 82 TYR A C 1
ATOM 622 O O . TYR A 1 82 ? -1.821 -17.797 -19.016 1 97.31 82 TYR A O 1
ATOM 630 N N . ASN A 1 83 ? -2.881 -16.844 -17.406 1 98 83 ASN A N 1
ATOM 631 C CA . ASN A 1 83 ? -4.207 -17.391 -17.688 1 98 83 ASN A CA 1
ATOM 632 C C . ASN A 1 83 ? -4.203 -18.922 -17.656 1 98 83 ASN A C 1
ATOM 634 O 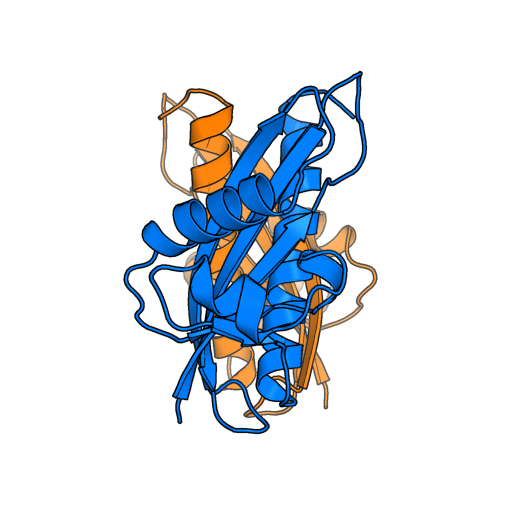O . ASN A 1 83 ? -4.945 -19.562 -18.406 1 98 83 ASN A O 1
ATOM 638 N N . LYS A 1 84 ? -3.281 -19.531 -16.906 1 98.31 84 LYS A N 1
ATOM 639 C CA . LYS A 1 84 ? -3.305 -20.969 -16.688 1 98.31 84 LYS A CA 1
ATOM 640 C C . LYS A 1 84 ? -4.535 -21.375 -15.891 1 98.31 84 LYS A C 1
ATOM 642 O O . LYS A 1 84 ? -5.086 -20.578 -15.133 1 98.31 84 LYS A O 1
ATOM 647 N N . PRO A 1 85 ? -5.004 -22.625 -16.125 1 98.06 85 PRO A N 1
ATOM 648 C CA . PRO A 1 85 ? -6.18 -23.078 -15.375 1 98.06 85 PRO A CA 1
ATOM 649 C C . PRO A 1 85 ? -5.973 -23.062 -13.859 1 98.06 85 PRO A C 1
ATOM 651 O O . PRO A 1 85 ? -4.879 -23.359 -13.383 1 98.06 85 PRO A O 1
ATOM 654 N N . GLN A 1 86 ? -7.051 -22.703 -13.133 1 98.12 86 GLN A N 1
ATOM 655 C CA . GLN A 1 86 ? -6.965 -22.531 -11.688 1 98.12 86 GLN A CA 1
ATOM 656 C C . GLN A 1 86 ? -6.441 -23.781 -11 1 98.12 86 GLN A C 1
ATOM 658 O O . GLN A 1 86 ? -5.645 -23.703 -10.062 1 98.12 86 GLN A O 1
ATOM 663 N N . TRP A 1 87 ? -6.996 -24.969 -11.43 1 97.5 87 TRP A N 1
ATOM 664 C CA . TRP A 1 87 ? -6.621 -26.219 -10.773 1 97.5 87 TRP A CA 1
ATOM 665 C C . TRP A 1 87 ? -5.113 -26.438 -10.836 1 97.5 87 TRP A C 1
ATOM 667 O O . TRP A 1 87 ? -4.52 -26.984 -9.906 1 97.5 87 TRP A O 1
ATOM 677 N N . LEU A 1 88 ? -4.449 -26.078 -11.883 1 98.25 88 LEU A N 1
ATOM 678 C CA . LEU A 1 88 ? -3.006 -26.219 -12.055 1 98.25 88 LEU A CA 1
ATOM 679 C C . LEU A 1 88 ? -2.25 -25.328 -11.078 1 98.25 88 LEU A C 1
ATOM 681 O O . LEU A 1 88 ? -1.335 -25.781 -10.391 1 98.25 88 LEU A O 1
ATOM 685 N N . ILE A 1 89 ? -2.605 -24.047 -11.008 1 98.62 89 ILE A N 1
ATOM 686 C CA . ILE A 1 89 ? -1.924 -23.094 -10.141 1 98.62 89 ILE A CA 1
ATOM 687 C C . ILE A 1 89 ? -2.168 -23.453 -8.68 1 98.62 89 ILE A C 1
ATOM 689 O O . ILE A 1 89 ? -1.254 -23.375 -7.855 1 98.62 89 ILE A O 1
ATOM 693 N N . ASP A 1 90 ? -3.463 -23.828 -8.375 1 98.12 90 ASP A N 1
ATOM 694 C CA . ASP A 1 90 ? -3.824 -24.234 -7.02 1 98.12 90 ASP A CA 1
ATOM 695 C C . ASP A 1 90 ? -2.91 -25.344 -6.516 1 98.12 90 ASP A C 1
ATOM 697 O O . ASP A 1 90 ? -2.498 -25.328 -5.355 1 98.12 90 ASP A O 1
ATOM 701 N N . SER A 1 91 ? -2.477 -26.25 -7.34 1 97.81 91 SER A N 1
ATOM 702 C CA . SER A 1 91 ? -1.659 -27.391 -6.969 1 97.81 91 SER A CA 1
ATOM 703 C C . SER A 1 91 ? -0.22 -26.984 -6.684 1 97.81 91 SER A C 1
ATOM 705 O O . SER A 1 91 ? 0.538 -27.734 -6.066 1 97.81 91 SER A O 1
ATOM 707 N N . MET A 1 92 ? 0.15 -25.797 -7.105 1 97.94 92 MET A N 1
ATOM 708 C CA . MET A 1 92 ? 1.527 -25.328 -6.945 1 97.94 92 MET A CA 1
ATOM 709 C C . MET A 1 92 ? 1.707 -24.609 -5.613 1 97.94 92 MET A C 1
ATOM 711 O O . MET A 1 92 ? 2.836 -24.375 -5.176 1 97.94 92 MET A O 1
ATOM 715 N N . PHE A 1 93 ? 0.577 -24.266 -5.012 1 97.62 93 PHE A N 1
ATOM 716 C CA . PHE A 1 93 ? 0.643 -23.5 -3.764 1 97.62 93 PHE A CA 1
ATOM 717 C C . PHE A 1 93 ? 0.511 -24.438 -2.562 1 97.62 93 PHE A C 1
ATOM 719 O O . PHE A 1 93 ? -0.164 -25.469 -2.639 1 97.62 93 PHE A O 1
ATOM 726 N N . THR A 1 94 ? 1.162 -24.016 -1.468 1 95.44 94 THR A N 1
ATOM 727 C CA . THR A 1 94 ? 0.995 -24.703 -0.193 1 95.44 94 THR A CA 1
ATOM 728 C C . THR A 1 94 ? -0.314 -24.297 0.476 1 95.44 94 THR A C 1
ATOM 730 O O . THR A 1 94 ? -0.949 -25.109 1.156 1 95.44 94 THR A O 1
ATOM 733 N N . ARG A 1 95 ? -0.788 -23.109 0.229 1 95.38 95 ARG A N 1
ATOM 734 C CA . ARG A 1 95 ? -2.033 -22.562 0.761 1 95.38 95 ARG A CA 1
ATOM 735 C C . ARG A 1 95 ? -3.162 -22.688 -0.26 1 95.38 95 ARG A C 1
ATOM 737 O O . ARG A 1 95 ? -2.91 -22.891 -1.449 1 95.38 95 ARG A O 1
ATOM 744 N N . ASP A 1 96 ? -4.375 -22.5 0.338 1 96.94 96 ASP A N 1
ATOM 745 C CA . ASP A 1 96 ? -5.512 -22.453 -0.573 1 96.94 96 ASP A CA 1
ATOM 746 C C . ASP A 1 96 ? -5.402 -21.266 -1.531 1 96.94 96 ASP A C 1
ATOM 748 O O . ASP A 1 96 ? -4.977 -20.188 -1.135 1 96.94 96 ASP A O 1
ATOM 752 N N . PHE A 1 97 ? -5.801 -21.609 -2.715 1 98.5 97 PHE A N 1
ATOM 753 C CA . PHE A 1 97 ? -5.684 -20.625 -3.777 1 98.5 97 PHE A CA 1
ATOM 754 C C . PHE A 1 97 ? -6.914 -20.641 -4.676 1 98.5 97 PHE A C 1
ATOM 756 O O . PHE A 1 97 ? -7.465 -21.719 -4.953 1 98.5 97 PHE A O 1
ATOM 763 N N . LYS A 1 98 ? -7.285 -19.391 -5.18 1 98.44 98 LYS A N 1
ATOM 764 C CA . LYS A 1 98 ? -8.273 -19.281 -6.25 1 98.44 98 LYS A CA 1
ATOM 765 C C . LYS A 1 98 ? -8.117 -17.984 -7.02 1 98.44 98 LYS A C 1
ATOM 767 O O . LYS A 1 98 ? -7.449 -17.047 -6.555 1 98.44 98 LYS A O 1
ATOM 772 N N . TYR A 1 99 ? -8.789 -17.906 -8.219 1 98.44 99 TYR A N 1
ATOM 773 C CA . TYR A 1 99 ? -8.945 -16.641 -8.938 1 98.44 99 TYR A CA 1
ATOM 774 C C . TYR A 1 99 ? -10.133 -15.852 -8.391 1 98.44 99 TYR A C 1
ATOM 776 O O . TYR A 1 99 ? -11.086 -16.438 -7.871 1 98.44 99 TYR A O 1
ATOM 784 N N . GLN A 1 100 ? -10.07 -14.578 -8.562 1 97.38 100 GLN A N 1
ATOM 785 C CA . GLN A 1 100 ? -11.078 -13.672 -8.031 1 97.38 100 GLN A CA 1
ATOM 786 C C . GLN A 1 100 ? -12.461 -13.969 -8.617 1 97.38 100 GLN A C 1
ATOM 788 O O . GLN A 1 100 ? -12.594 -14.211 -9.82 1 97.38 100 GLN A O 1
ATOM 793 N N . GLU A 1 101 ? -13.445 -13.938 -7.785 1 96.44 101 GLU A N 1
ATOM 794 C CA . GLU A 1 101 ? -14.805 -14.234 -8.211 1 96.44 101 GLU A CA 1
ATOM 795 C C . GLU A 1 101 ? -15.789 -13.195 -7.68 1 96.44 101 GLU A C 1
ATOM 797 O O . GLU A 1 101 ? -16.828 -12.945 -8.305 1 96.44 101 GLU A O 1
ATOM 802 N N . SER A 1 102 ? -15.555 -12.594 -6.531 1 95.81 102 SER A N 1
ATOM 803 C CA . SER A 1 102 ? -16.516 -11.711 -5.871 1 95.81 102 SER A CA 1
ATOM 804 C C . SER A 1 102 ? -16.078 -10.25 -5.965 1 95.81 102 SER A C 1
ATOM 806 O O . SER A 1 102 ? -14.922 -9.969 -6.316 1 95.81 102 SER A O 1
ATOM 808 N N . LEU A 1 103 ? -16.984 -9.367 -5.629 1 95.62 103 LEU A N 1
ATOM 809 C CA . LEU A 1 103 ? -16.719 -7.93 -5.656 1 95.62 103 LEU A CA 1
ATOM 810 C C . LEU A 1 103 ? -15.664 -7.559 -4.613 1 95.62 103 LEU A C 1
ATOM 812 O O . LEU A 1 103 ? -14.773 -6.75 -4.887 1 95.62 103 LEU A O 1
ATOM 816 N N . SER A 1 104 ? -15.805 -8.117 -3.428 1 96.19 104 SER A N 1
ATOM 817 C CA . SER A 1 104 ? -14.867 -7.781 -2.359 1 96.19 104 SER A CA 1
ATOM 818 C C . SER A 1 104 ? -13.453 -8.234 -2.701 1 96.19 104 SER A C 1
ATOM 820 O O . SER A 1 104 ? -12.484 -7.551 -2.383 1 96.19 104 SER A O 1
ATOM 822 N N . GLU A 1 105 ? -13.32 -9.406 -3.33 1 97.81 105 GLU A N 1
ATOM 823 C CA . GLU A 1 105 ? -12.016 -9.891 -3.768 1 97.81 105 GLU A CA 1
ATOM 824 C C . GLU A 1 105 ? -11.406 -8.961 -4.812 1 97.81 105 GLU A C 1
ATOM 826 O O . GLU A 1 105 ? -10.219 -8.633 -4.742 1 97.81 105 GLU A O 1
ATOM 831 N N . ARG A 1 106 ? -12.242 -8.531 -5.73 1 97.38 106 ARG A N 1
ATOM 832 C CA . ARG A 1 106 ? -11.789 -7.586 -6.742 1 97.38 106 ARG A CA 1
ATOM 833 C C . ARG A 1 106 ? -11.273 -6.297 -6.105 1 97.38 106 ARG A C 1
ATOM 835 O O . ARG A 1 106 ? -10.242 -5.766 -6.512 1 97.38 106 ARG A O 1
ATOM 842 N N . ARG A 1 107 ? -11.945 -5.801 -5.172 1 97.19 107 ARG A N 1
ATOM 843 C CA . ARG A 1 107 ? -11.562 -4.574 -4.484 1 97.19 107 ARG A CA 1
ATOM 844 C C . ARG A 1 107 ? -10.242 -4.758 -3.746 1 97.19 107 ARG A C 1
ATOM 846 O O . ARG A 1 107 ? -9.398 -3.852 -3.727 1 97.19 107 ARG A O 1
ATOM 853 N N . CYS A 1 108 ? -10.016 -5.887 -3.117 1 98.38 108 CYS A N 1
ATOM 854 C CA . CYS A 1 108 ? -8.758 -6.156 -2.424 1 98.38 108 CYS A CA 1
ATOM 855 C C . CYS A 1 108 ? -7.602 -6.258 -3.412 1 98.38 108 CYS A C 1
ATOM 857 O O . CYS A 1 108 ? -6.492 -5.809 -3.125 1 98.38 108 CYS A O 1
ATOM 859 N N . ILE A 1 109 ? -7.852 -6.848 -4.59 1 98.69 109 ILE A N 1
ATOM 860 C CA . ILE A 1 109 ? -6.824 -6.961 -5.617 1 98.69 109 ILE A CA 1
ATOM 861 C C . ILE A 1 109 ? -6.453 -5.574 -6.137 1 98.69 109 ILE A C 1
ATOM 863 O O . ILE A 1 109 ? -5.285 -5.305 -6.43 1 98.69 109 ILE A O 1
ATOM 867 N N . GLU A 1 110 ? -7.43 -4.703 -6.23 1 98.31 110 GLU A N 1
ATOM 868 C CA . GLU A 1 110 ? -7.172 -3.32 -6.617 1 98.31 110 GLU A CA 1
ATOM 869 C C . GLU A 1 110 ? -6.234 -2.637 -5.625 1 98.31 110 GLU A C 1
ATOM 871 O O . GLU A 1 110 ? -5.332 -1.897 -6.02 1 98.31 110 GLU A O 1
ATOM 876 N N . ILE A 1 111 ? -6.453 -2.867 -4.328 1 98.75 111 ILE A N 1
ATOM 877 C CA . ILE A 1 111 ? -5.566 -2.334 -3.299 1 98.75 111 ILE A CA 1
ATOM 878 C C . ILE A 1 111 ? -4.156 -2.889 -3.492 1 98.75 111 ILE A C 1
ATOM 880 O O . ILE A 1 111 ? -3.18 -2.135 -3.49 1 98.75 111 ILE A O 1
ATOM 884 N N . ALA A 1 112 ? -4.059 -4.211 -3.682 1 98.88 112 ALA A N 1
ATOM 885 C CA . ALA A 1 112 ? -2.76 -4.84 -3.904 1 98.88 112 ALA A CA 1
ATOM 886 C C . ALA A 1 112 ? -2.07 -4.258 -5.137 1 98.88 112 ALA A C 1
ATOM 888 O O . ALA A 1 112 ? -0.859 -4.027 -5.129 1 98.88 112 ALA A O 1
ATOM 889 N N . HIS A 1 113 ? -2.828 -4.051 -6.207 1 98.75 113 HIS A N 1
ATOM 890 C CA . HIS A 1 113 ? -2.301 -3.477 -7.441 1 98.75 113 HIS A CA 1
ATOM 891 C C . HIS A 1 113 ? -1.708 -2.092 -7.191 1 98.75 113 HIS A C 1
ATOM 893 O O . HIS A 1 113 ? -0.566 -1.824 -7.574 1 98.75 113 HIS A O 1
ATOM 899 N N . HIS A 1 114 ? -2.426 -1.247 -6.59 1 98.81 114 HIS A N 1
ATOM 900 C CA . HIS A 1 114 ? -1.955 0.102 -6.297 1 98.81 114 HIS A CA 1
ATOM 901 C C . HIS A 1 114 ? -0.75 0.074 -5.363 1 98.81 114 HIS A C 1
ATOM 903 O O . HIS A 1 114 ? 0.198 0.841 -5.543 1 98.81 114 HIS A O 1
ATOM 909 N N . ALA A 1 115 ? -0.818 -0.78 -4.312 1 98.88 115 ALA A N 1
ATOM 910 C CA . ALA A 1 115 ? 0.288 -0.871 -3.361 1 98.88 115 ALA A CA 1
ATOM 911 C C . ALA A 1 115 ? 1.569 -1.328 -4.055 1 98.88 115 ALA A C 1
ATOM 913 O O . ALA A 1 115 ? 2.639 -0.758 -3.83 1 98.88 115 ALA A O 1
ATOM 914 N N . SER A 1 116 ? 1.472 -2.363 -4.867 1 98.81 116 SER A N 1
ATOM 915 C CA . SER A 1 116 ? 2.656 -2.869 -5.555 1 98.81 116 SER A CA 1
ATOM 916 C C . SER A 1 116 ? 3.213 -1.838 -6.527 1 98.81 116 SER A C 1
ATOM 918 O O . SER A 1 116 ? 4.426 -1.628 -6.59 1 98.81 116 SER A O 1
ATOM 920 N N . LEU A 1 117 ? 2.332 -1.188 -7.266 1 98.5 117 LEU A N 1
ATOM 921 C CA . LEU A 1 117 ? 2.748 -0.189 -8.242 1 98.5 117 LEU A CA 1
ATOM 922 C C . LEU A 1 117 ? 3.434 0.988 -7.559 1 98.5 117 LEU A C 1
ATOM 924 O O . LEU A 1 117 ? 4.508 1.42 -7.984 1 98.5 117 LEU A O 1
ATOM 928 N N . SER A 1 118 ? 2.84 1.554 -6.555 1 98.56 118 SER A N 1
ATOM 929 C CA . SER A 1 118 ? 3.389 2.707 -5.852 1 98.56 118 SER A CA 1
ATOM 930 C C . SER A 1 118 ? 4.707 2.361 -5.164 1 98.56 118 SER A C 1
ATOM 932 O O . SER A 1 118 ? 5.629 3.18 -5.133 1 98.56 118 SER A O 1
ATOM 934 N N . SER A 1 119 ? 4.766 1.181 -4.598 1 98.56 119 SER A N 1
ATOM 935 C CA . SER A 1 119 ? 5.996 0.755 -3.941 1 98.56 119 SER A CA 1
ATOM 936 C C . SER A 1 119 ? 7.133 0.593 -4.949 1 98.56 119 SER A C 1
ATOM 938 O O . SER A 1 119 ? 8.281 0.942 -4.66 1 98.56 119 SER A O 1
ATOM 940 N N . ARG A 1 120 ? 6.836 0.02 -6.062 1 98.12 120 ARG A N 1
ATOM 941 C CA . ARG A 1 120 ? 7.859 -0.117 -7.094 1 98.12 120 ARG A CA 1
ATOM 942 C C . ARG A 1 120 ? 8.375 1.247 -7.539 1 98.12 120 ARG A C 1
ATOM 944 O O . ARG A 1 120 ? 9.586 1.438 -7.703 1 98.12 120 ARG A O 1
ATOM 951 N N . LYS A 1 121 ? 7.457 2.184 -7.805 1 97.38 121 LYS A N 1
ATOM 952 C CA . LYS A 1 121 ? 7.844 3.543 -8.172 1 97.38 121 LYS A CA 1
ATOM 953 C C . LYS A 1 121 ? 8.766 4.152 -7.113 1 97.38 121 LYS A C 1
ATOM 955 O O . LYS A 1 121 ? 9.766 4.781 -7.445 1 97.38 121 LYS A O 1
ATOM 960 N N . LEU A 1 122 ? 8.414 3.943 -5.906 1 97.56 122 LEU A N 1
ATOM 961 C CA . LEU A 1 122 ? 9.211 4.441 -4.789 1 97.56 122 LEU A CA 1
ATOM 962 C C . LEU A 1 122 ? 10.609 3.842 -4.812 1 97.56 122 LEU A C 1
ATOM 964 O O . LEU A 1 122 ? 11.602 4.555 -4.621 1 97.56 122 LEU A O 1
ATOM 968 N N . LEU A 1 123 ? 10.664 2.541 -5.023 1 96.5 123 LEU A N 1
ATOM 969 C CA . LEU A 1 123 ? 11.945 1.842 -5.047 1 96.5 123 LEU A CA 1
ATOM 970 C C . LEU A 1 123 ? 12.82 2.352 -6.191 1 96.5 123 LEU A C 1
ATOM 972 O O . LEU A 1 123 ? 14.016 2.586 -6.004 1 96.5 123 LEU A O 1
ATOM 976 N N . LEU A 1 124 ? 12.242 2.473 -7.309 1 96.25 124 LEU A N 1
ATOM 977 C CA . LEU A 1 124 ? 12.984 2.941 -8.477 1 96.25 124 LEU A CA 1
ATOM 978 C C . LEU A 1 124 ? 13.586 4.316 -8.219 1 96.25 124 LEU A C 1
ATOM 980 O O . LEU A 1 124 ? 14.734 4.578 -8.586 1 96.25 124 LEU A O 1
ATOM 984 N N . LYS A 1 125 ? 12.852 5.145 -7.605 1 95.25 125 LYS A N 1
ATOM 985 C CA . LYS A 1 125 ? 13.32 6.484 -7.27 1 95.25 125 LYS A CA 1
ATOM 986 C C . LYS A 1 125 ? 14.445 6.434 -6.246 1 95.25 125 LYS A C 1
ATOM 988 O O . LYS A 1 125 ? 15.484 7.07 -6.426 1 95.25 125 LYS A O 1
ATOM 993 N N . GLU A 1 126 ? 14.32 5.695 -5.23 1 95.06 126 GLU A N 1
ATOM 994 C CA . GLU A 1 126 ? 15.266 5.668 -4.113 1 95.06 126 GLU A CA 1
ATOM 995 C C . GLU A 1 126 ? 16.547 4.941 -4.492 1 95.06 126 GLU A C 1
ATOM 997 O O . GLU A 1 126 ? 17.609 5.203 -3.924 1 95.06 126 GLU A O 1
ATOM 1002 N N . LEU A 1 127 ? 16.438 4.047 -5.457 1 93 127 LEU A N 1
ATOM 1003 C CA . LEU A 1 127 ? 17.609 3.303 -5.914 1 93 127 LEU A CA 1
ATOM 1004 C C . LEU A 1 127 ? 18.266 3.992 -7.105 1 93 127 LEU A C 1
ATOM 1006 O O . LEU A 1 127 ? 19.234 3.484 -7.664 1 93 127 LEU A O 1
ATOM 1010 N N . ASP A 1 128 ? 17.734 5.121 -7.562 1 91.12 128 ASP A N 1
ATOM 1011 C CA . ASP A 1 128 ? 18.234 5.941 -8.664 1 91.12 128 ASP A CA 1
ATOM 1012 C C . ASP A 1 128 ? 18.234 5.152 -9.969 1 91.12 128 ASP A C 1
ATOM 1014 O O . ASP A 1 128 ? 19.234 5.172 -10.703 1 91.12 128 ASP A O 1
ATOM 1018 N N . ILE A 1 129 ? 17.297 4.367 -10.242 1 86.44 129 ILE A N 1
ATOM 1019 C CA . ILE A 1 129 ? 17.141 3.594 -11.469 1 86.44 129 ILE A CA 1
ATOM 1020 C C . ILE A 1 129 ? 16.25 4.348 -12.445 1 86.44 129 ILE A C 1
ATOM 1022 O O . ILE A 1 129 ? 16.406 4.227 -13.664 1 86.44 129 ILE A O 1
ATOM 1026 N N . GLN A 1 130 ? 15.336 5.223 -12.023 1 73.06 130 GLN A N 1
ATOM 1027 C CA . GLN A 1 130 ? 14.461 6.062 -12.836 1 73.06 130 GLN A CA 1
ATOM 1028 C C . GLN A 1 130 ? 14.062 7.328 -12.086 1 73.06 130 GLN A C 1
ATOM 1030 O O . GLN A 1 130 ? 13.945 7.316 -10.859 1 73.06 130 GLN A O 1
ATOM 1035 N N . MET B 1 1 ? -22.031 9.031 -1.433 1 86.5 1 MET B N 1
ATOM 1036 C CA . MET B 1 1 ? -20.641 8.688 -1.698 1 86.5 1 MET B CA 1
ATOM 1037 C C . MET B 1 1 ? -19.766 9.93 -1.681 1 86.5 1 MET B C 1
ATOM 1039 O O . MET B 1 1 ? -20.172 10.992 -2.16 1 86.5 1 MET B O 1
ATOM 1043 N N . PHE B 1 2 ? -18.688 9.914 -0.904 1 92.25 2 PHE B N 1
ATOM 1044 C CA . PHE B 1 2 ? -17.75 11.031 -0.901 1 92.25 2 PHE B CA 1
ATOM 1045 C C . PHE B 1 2 ? -16.312 10.539 -1.111 1 92.25 2 PHE B C 1
ATOM 1047 O O . PHE B 1 2 ? -16.016 9.375 -0.848 1 92.25 2 PHE B O 1
ATOM 1054 N N . ASP B 1 3 ? -15.562 11.383 -1.716 1 97.06 3 ASP B N 1
ATOM 1055 C CA . ASP B 1 3 ? -14.172 11.07 -1.992 1 97.06 3 ASP B CA 1
ATOM 1056 C C . ASP B 1 3 ? -13.258 11.578 -0.876 1 97.06 3 ASP B C 1
ATOM 1058 O O . ASP B 1 3 ? -13.398 12.719 -0.425 1 97.06 3 ASP B O 1
ATOM 1062 N N . ILE B 1 4 ? -12.367 10.719 -0.43 1 98.25 4 ILE B N 1
ATOM 1063 C CA . ILE B 1 4 ? -11.414 11.094 0.604 1 98.25 4 ILE B CA 1
ATOM 1064 C C . ILE B 1 4 ? -10.008 10.664 0.192 1 98.25 4 ILE B C 1
ATOM 1066 O O . ILE B 1 4 ? -9.844 9.875 -0.744 1 98.25 4 ILE B O 1
ATOM 1070 N N . ILE B 1 5 ? -9.023 11.227 0.871 1 98.75 5 ILE B N 1
ATOM 1071 C CA . ILE B 1 5 ? -7.633 10.789 0.827 1 98.75 5 ILE B CA 1
ATOM 1072 C C . ILE B 1 5 ? -7.133 10.523 2.242 1 98.75 5 ILE B C 1
ATOM 1074 O O . ILE B 1 5 ? -6.84 11.453 2.996 1 98.75 5 ILE B O 1
ATOM 1078 N N . ALA B 1 6 ? -7.07 9.281 2.57 1 98.81 6 ALA B N 1
ATOM 1079 C CA . ALA B 1 6 ? -6.555 8.891 3.877 1 98.81 6 ALA B CA 1
ATOM 1080 C C . ALA B 1 6 ? -5.027 8.844 3.873 1 98.81 6 ALA B C 1
ATOM 1082 O O . ALA B 1 6 ? -4.422 8.328 2.932 1 98.81 6 ALA B O 1
ATOM 1083 N N . VAL B 1 7 ? -4.418 9.336 4.988 1 98.88 7 VAL B N 1
ATOM 1084 C CA . VAL B 1 7 ? -2.963 9.477 4.996 1 98.88 7 VAL B CA 1
ATOM 1085 C C . VAL B 1 7 ? -2.402 8.93 6.309 1 98.88 7 VAL B C 1
ATOM 1087 O O . VAL B 1 7 ? -3.035 9.047 7.359 1 98.88 7 VAL B O 1
ATOM 1090 N N . ASP B 1 8 ? -1.27 8.344 6.234 1 98.81 8 ASP B N 1
ATOM 1091 C CA . ASP B 1 8 ? -0.482 7.934 7.391 1 98.81 8 ASP B CA 1
ATOM 1092 C C . ASP B 1 8 ? 1.014 8.008 7.094 1 98.81 8 ASP B C 1
ATOM 1094 O O . ASP B 1 8 ? 1.427 7.895 5.938 1 98.81 8 ASP B O 1
ATOM 1098 N N . ILE B 1 9 ? 1.793 8.25 8.094 1 98.5 9 ILE B N 1
ATOM 1099 C CA . ILE B 1 9 ? 3.242 8.359 7.957 1 98.5 9 ILE B CA 1
ATOM 1100 C C . ILE B 1 9 ? 3.928 7.375 8.898 1 98.5 9 ILE B C 1
ATOM 1102 O O . ILE B 1 9 ? 3.631 7.344 10.094 1 98.5 9 ILE B O 1
ATOM 1106 N N . SER B 1 10 ? 4.848 6.598 8.406 1 98.06 10 SER B N 1
ATOM 1107 C CA . SER B 1 10 ? 5.66 5.684 9.203 1 98.06 10 SER B CA 1
ATOM 1108 C C . SER B 1 10 ? 7.098 6.18 9.312 1 98.06 10 SER B C 1
ATOM 1110 O O . SER B 1 10 ? 7.605 6.836 8.406 1 98.06 10 SER B O 1
ATOM 1112 N N . GLY B 1 11 ? 7.738 5.863 10.398 1 96.06 11 GLY B N 1
ATOM 1113 C CA . GLY B 1 11 ? 9.164 6.129 10.523 1 96.06 11 GLY B CA 1
ATOM 1114 C C . GLY B 1 11 ? 9.469 7.418 11.258 1 96.06 11 GLY B C 1
ATOM 1115 O O . GLY B 1 11 ? 10.438 8.109 10.938 1 96.06 11 GLY B O 1
ATOM 1116 N N . ARG B 1 12 ? 8.734 7.824 12.211 1 92.06 12 ARG B N 1
ATOM 1117 C CA . ARG B 1 12 ? 8.977 9.039 12.984 1 92.06 12 ARG B CA 1
ATOM 1118 C C . ARG B 1 12 ? 9.906 8.766 14.156 1 92.06 12 ARG B C 1
ATOM 1120 O O . ARG B 1 12 ? 9.812 9.422 15.195 1 92.06 12 ARG B O 1
ATOM 1127 N N . HIS B 1 13 ? 10.703 7.66 14.008 1 89.5 13 HIS B N 1
ATOM 1128 C CA . HIS B 1 13 ? 11.812 7.379 14.914 1 89.5 13 HIS B CA 1
ATOM 1129 C C . HIS B 1 13 ? 13.141 7.359 14.164 1 89.5 13 HIS B C 1
ATOM 1131 O O . HIS B 1 13 ? 13.188 7.055 12.969 1 89.5 13 HIS B O 1
ATOM 1137 N N . LYS B 1 14 ? 14.172 7.562 15 1 87.88 14 LYS B N 1
ATOM 1138 C CA . LYS B 1 14 ? 15.508 7.691 14.414 1 87.88 14 LYS B CA 1
ATOM 1139 C C . LYS B 1 14 ? 16.109 6.324 14.117 1 87.88 14 LYS B C 1
ATOM 1141 O O . LYS B 1 14 ? 15.984 5.395 14.922 1 87.88 14 LYS B O 1
ATOM 1146 N N . VAL B 1 15 ? 16.688 6.223 12.875 1 85.94 15 VAL B N 1
ATOM 1147 C CA . VAL B 1 15 ? 17.484 5.066 12.461 1 85.94 15 VAL B CA 1
ATOM 1148 C C . VAL B 1 15 ? 18.828 5.535 11.914 1 85.94 15 VAL B C 1
ATOM 1150 O O . VAL B 1 15 ? 18.875 6.348 10.984 1 85.94 15 VAL B O 1
ATOM 1153 N N . ASN B 1 16 ? 19.938 5.008 12.438 1 87.88 16 ASN B N 1
ATOM 1154 C CA . ASN B 1 16 ? 21.281 5.398 12.031 1 87.88 16 ASN B CA 1
ATOM 1155 C C . ASN B 1 16 ? 21.438 6.918 11.992 1 87.88 16 ASN B C 1
ATOM 1157 O O . ASN B 1 16 ? 21.875 7.477 10.984 1 87.88 16 ASN B O 1
ATOM 1161 N N . ASP B 1 17 ? 20.828 7.605 12.883 1 89.5 17 ASP B N 1
ATOM 1162 C CA . ASP B 1 17 ? 21 9.039 13.117 1 89.5 17 ASP B CA 1
ATOM 1163 C C . ASP B 1 17 ? 20.188 9.859 12.125 1 89.5 17 ASP B C 1
ATOM 1165 O O . ASP B 1 17 ? 20.484 11.031 11.891 1 89.5 17 ASP B O 1
ATOM 1169 N N . GLU B 1 18 ? 19.266 9.172 11.422 1 94.12 18 GLU B N 1
ATOM 1170 C CA . GLU B 1 18 ? 18.375 9.852 10.492 1 94.12 18 GLU B CA 1
ATOM 1171 C C . GLU B 1 18 ? 16.953 9.328 10.609 1 94.12 18 GLU B C 1
ATOM 1173 O O . GLU B 1 18 ? 16.734 8.195 11.055 1 94.12 18 GLU B O 1
ATOM 1178 N N . TYR B 1 19 ? 16.062 10.242 10.281 1 95.94 19 TYR B N 1
ATOM 1179 C CA . TYR B 1 19 ? 14.672 9.828 10.148 1 95.94 19 TYR B CA 1
ATOM 1180 C C . TYR B 1 19 ? 14.344 9.484 8.695 1 95.94 19 TYR B C 1
ATOM 1182 O O . TYR B 1 19 ? 14.414 10.352 7.82 1 95.94 19 TYR B O 1
ATOM 1190 N N . LEU B 1 20 ? 14.109 8.266 8.461 1 96.56 20 LEU B N 1
ATOM 1191 C CA . LEU B 1 20 ? 13.578 7.836 7.176 1 96.56 20 LEU B CA 1
ATOM 1192 C C . LEU B 1 20 ? 12.078 7.562 7.266 1 96.56 20 LEU B C 1
ATOM 1194 O O . LEU B 1 20 ? 11.664 6.531 7.793 1 96.56 20 LEU B O 1
ATOM 1198 N N . MET B 1 21 ? 11.305 8.492 6.691 1 98.19 21 MET B N 1
ATOM 1199 C CA . MET B 1 21 ? 9.852 8.422 6.793 1 98.19 21 MET B CA 1
ATOM 1200 C C . MET B 1 21 ? 9.227 8.062 5.449 1 98.19 21 MET B C 1
ATOM 1202 O O . MET B 1 21 ? 9.766 8.398 4.398 1 98.19 21 MET B O 1
ATOM 1206 N N . VAL B 1 22 ? 8.164 7.352 5.562 1 98.69 22 VAL B N 1
ATOM 1207 C CA . VAL B 1 22 ? 7.367 7.055 4.379 1 98.69 22 VAL B CA 1
ATOM 1208 C C . VAL B 1 22 ? 5.926 7.508 4.598 1 98.69 22 VAL B C 1
ATOM 1210 O O . VAL B 1 22 ? 5.289 7.121 5.582 1 98.69 22 VAL B O 1
ATOM 1213 N N . CYS B 1 23 ? 5.426 8.344 3.748 1 98.81 23 CYS B N 1
ATOM 1214 C CA . CYS B 1 23 ? 4.043 8.812 3.754 1 98.81 23 CYS B CA 1
ATOM 1215 C C . CYS B 1 23 ? 3.209 8.055 2.725 1 98.81 23 CYS B C 1
ATOM 1217 O O . CYS B 1 23 ? 3.623 7.898 1.575 1 98.81 23 CYS B O 1
ATOM 1219 N N . ALA B 1 24 ? 2.084 7.531 3.178 1 98.94 24 ALA B N 1
ATOM 1220 C CA . ALA B 1 24 ? 1.125 6.875 2.293 1 98.94 24 ALA B CA 1
ATOM 1221 C C . ALA B 1 24 ? -0.163 7.688 2.184 1 98.94 24 ALA B C 1
ATOM 1223 O O . ALA B 1 24 ? -0.705 8.141 3.195 1 98.94 24 ALA B O 1
ATOM 1224 N N . ALA B 1 25 ? -0.652 7.887 0.991 1 98.88 25 ALA B N 1
ATOM 1225 C CA . ALA B 1 25 ? -1.94 8.508 0.698 1 98.88 25 ALA B CA 1
ATOM 1226 C C . ALA B 1 25 ? -2.846 7.555 -0.077 1 98.88 25 ALA B C 1
ATOM 1228 O O . ALA B 1 25 ? -2.465 7.047 -1.135 1 98.88 25 ALA B O 1
ATOM 1229 N N . VAL B 1 26 ? -4.004 7.309 0.461 1 98.81 26 VAL B N 1
ATOM 1230 C CA . VAL B 1 26 ? -4.98 6.395 -0.123 1 98.81 26 VAL B CA 1
ATOM 1231 C C . VAL B 1 26 ? -6.215 7.18 -0.569 1 98.81 26 VAL B C 1
ATOM 1233 O O . VAL B 1 26 ? -7.023 7.602 0.262 1 98.81 26 VAL B O 1
ATOM 1236 N N . ALA B 1 27 ? -6.391 7.34 -1.891 1 98.75 27 ALA B N 1
ATOM 1237 C CA . ALA B 1 27 ? -7.586 7.965 -2.451 1 98.75 27 ALA B CA 1
ATOM 1238 C C . ALA B 1 27 ? -8.703 6.945 -2.631 1 98.75 27 ALA B C 1
ATOM 1240 O O . ALA B 1 27 ? -8.523 5.926 -3.301 1 98.75 27 ALA B O 1
ATOM 1241 N N . ALA B 1 28 ? -9.859 7.238 -2.047 1 98 28 ALA B N 1
ATOM 1242 C CA . ALA B 1 28 ? -10.945 6.262 -2.068 1 98 28 ALA B CA 1
ATOM 1243 C C . ALA B 1 28 ? -12.305 6.953 -2.16 1 98 28 ALA B C 1
ATOM 1245 O O . ALA B 1 28 ? -12.445 8.109 -1.76 1 98 28 ALA B O 1
ATOM 1246 N N . SER B 1 29 ? -13.242 6.297 -2.809 1 97.38 29 SER B N 1
ATOM 1247 C CA . SER B 1 29 ? -14.664 6.633 -2.738 1 97.38 29 SER B CA 1
ATOM 1248 C C . SER B 1 29 ? -15.375 5.805 -1.671 1 97.38 29 SER B C 1
ATOM 1250 O O . SER B 1 29 ? -15.289 4.574 -1.675 1 97.38 29 SER B O 1
ATOM 1252 N N . VAL B 1 30 ? -16.094 6.527 -0.736 1 96.56 30 VAL B N 1
ATOM 1253 C CA . VAL B 1 30 ? -16.609 5.809 0.424 1 96.56 30 VAL B CA 1
ATOM 1254 C C . VAL B 1 30 ? -18.047 6.262 0.724 1 96.56 30 VAL B C 1
ATOM 1256 O O . VAL B 1 30 ? -18.453 7.34 0.291 1 96.56 30 VAL B O 1
ATOM 1259 N N . THR B 1 31 ? -18.766 5.41 1.323 1 95 31 THR B N 1
ATOM 1260 C CA . THR B 1 31 ? -19.922 5.797 2.127 1 95 31 THR B CA 1
ATOM 1261 C C . THR B 1 31 ? -19.531 5.918 3.6 1 95 31 THR B C 1
ATOM 1263 O O . THR B 1 31 ? -18.359 5.863 3.945 1 95 31 THR B O 1
ATOM 1266 N N . ALA B 1 32 ? -20.531 6.191 4.469 1 91.94 32 ALA B N 1
ATOM 1267 C CA . ALA B 1 32 ? -20.234 6.383 5.883 1 91.94 32 ALA B CA 1
ATOM 1268 C C . ALA B 1 32 ? -19.609 5.125 6.488 1 91.94 32 ALA B C 1
ATOM 1270 O O . ALA B 1 32 ? -18.781 5.207 7.391 1 91.94 32 ALA B O 1
ATOM 1271 N N . ASP B 1 33 ? -20.016 3.979 5.891 1 92 33 ASP B N 1
ATOM 1272 C CA . ASP B 1 33 ? -19.625 2.777 6.621 1 92 33 ASP B CA 1
ATOM 1273 C C . ASP B 1 33 ? -18.906 1.788 5.707 1 92 33 ASP B C 1
ATOM 1275 O O . ASP B 1 33 ? -18.469 0.723 6.152 1 92 33 ASP B O 1
ATOM 1279 N N . HIS B 1 34 ? -18.719 2.189 4.391 1 92.69 34 HIS B N 1
ATOM 1280 C CA . HIS B 1 34 ? -18.094 1.229 3.494 1 92.69 34 HIS B CA 1
ATOM 1281 C C . HIS B 1 34 ? -17.141 1.927 2.523 1 92.69 34 HIS B C 1
ATOM 1283 O O . HIS B 1 34 ? -17.422 3.041 2.07 1 92.69 34 HIS B O 1
ATOM 1289 N N . ILE B 1 35 ? -16.094 1.176 2.254 1 95.31 35 ILE B N 1
A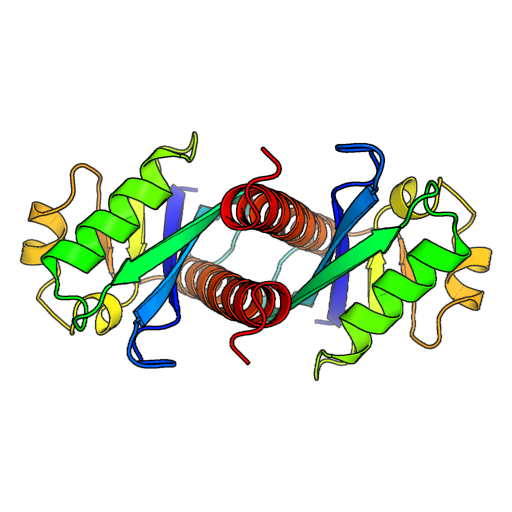TOM 1290 C CA . ILE B 1 35 ? -15.242 1.589 1.139 1 95.31 35 ILE B CA 1
ATOM 1291 C C . ILE B 1 35 ? -15.844 1.096 -0.176 1 95.31 35 ILE B C 1
ATOM 1293 O O . ILE B 1 35 ? -15.977 -0.111 -0.392 1 95.31 35 ILE B O 1
ATOM 1297 N N . GLU B 1 36 ? -16.172 1.968 -0.982 1 95.44 36 GLU B N 1
ATOM 1298 C CA . GLU B 1 36 ? -16.703 1.592 -2.285 1 95.44 36 GLU B CA 1
ATOM 1299 C C . GLU B 1 36 ? -15.586 1.225 -3.258 1 95.44 36 GLU B C 1
ATOM 1301 O O . GLU B 1 36 ? -15.703 0.245 -3.998 1 95.44 36 GLU B O 1
ATOM 1306 N N . LYS B 1 37 ? -14.57 1.977 -3.281 1 95.06 37 LYS B N 1
ATOM 1307 C CA . LYS B 1 37 ? -13.469 1.761 -4.219 1 95.06 37 LYS B CA 1
ATOM 1308 C C . LYS B 1 37 ? -12.211 2.504 -3.773 1 95.06 37 LYS B C 1
ATOM 1310 O O . LYS B 1 37 ? -12.289 3.654 -3.336 1 95.06 37 LYS B O 1
ATOM 1315 N N . VAL B 1 38 ? -11.117 1.823 -3.748 1 97.69 38 VAL B N 1
ATOM 1316 C CA . VAL B 1 38 ? -9.828 2.5 -3.66 1 97.69 38 VAL B CA 1
ATOM 1317 C C . VAL B 1 38 ? -9.344 2.879 -5.059 1 97.69 38 VAL B C 1
ATOM 1319 O O . VAL B 1 38 ? -9.102 2.006 -5.895 1 97.69 38 VAL B O 1
ATOM 1322 N N . ASN B 1 39 ? -9.094 4.148 -5.246 1 97.69 39 ASN B N 1
ATOM 1323 C CA . ASN B 1 39 ? -8.805 4.652 -6.586 1 97.69 39 ASN B CA 1
ATOM 1324 C C . ASN B 1 39 ? -7.301 4.699 -6.852 1 97.69 39 ASN B C 1
ATOM 1326 O O . ASN B 1 39 ? -6.855 4.434 -7.973 1 97.69 39 ASN B O 1
ATOM 1330 N N . GLN B 1 40 ? -6.586 5.086 -5.887 1 98.38 40 GLN B N 1
ATOM 1331 C CA . GLN B 1 40 ? -5.145 5.246 -6.012 1 98.38 40 GLN B CA 1
ATOM 1332 C C . GLN B 1 40 ? -4.453 5.117 -4.656 1 98.38 40 GLN B C 1
ATOM 1334 O O . GLN B 1 40 ? -5.051 5.422 -3.621 1 98.38 40 GLN B O 1
ATOM 1339 N N . ILE B 1 41 ? -3.256 4.664 -4.648 1 98.81 41 ILE B N 1
ATOM 1340 C CA . ILE B 1 41 ? -2.332 4.746 -3.523 1 98.81 41 ILE B CA 1
ATOM 1341 C C . ILE B 1 41 ? -1.022 5.387 -3.975 1 98.81 41 ILE B C 1
ATOM 1343 O O . ILE B 1 41 ? -0.5 5.062 -5.043 1 98.81 41 ILE B O 1
ATOM 1347 N N . ASN B 1 42 ? -0.563 6.355 -3.234 1 98.75 42 ASN B N 1
ATOM 1348 C CA . ASN B 1 42 ? 0.749 6.953 -3.461 1 98.75 42 ASN B CA 1
ATOM 1349 C C . ASN B 1 42 ? 1.646 6.812 -2.234 1 98.75 42 ASN B C 1
ATOM 1351 O O . ASN B 1 42 ? 1.187 6.969 -1.103 1 98.75 42 ASN B O 1
ATOM 1355 N N . LEU B 1 43 ? 2.891 6.523 -2.48 1 98.81 43 LEU B N 1
ATOM 1356 C CA . LEU B 1 43 ? 3.914 6.41 -1.447 1 98.81 43 LEU B CA 1
ATOM 1357 C C . LEU B 1 43 ? 5.074 7.359 -1.728 1 98.81 43 LEU B C 1
ATOM 1359 O O . LEU B 1 43 ? 5.543 7.457 -2.865 1 98.81 43 LEU B O 1
ATOM 1363 N N . ARG B 1 44 ? 5.52 8.039 -0.696 1 98.5 44 ARG B N 1
ATOM 1364 C CA . ARG B 1 44 ? 6.668 8.93 -0.802 1 98.5 44 ARG B CA 1
ATOM 1365 C C . ARG B 1 44 ? 7.555 8.836 0.434 1 98.5 44 ARG B C 1
ATOM 1367 O O . ARG B 1 44 ? 7.055 8.75 1.559 1 98.5 44 ARG B O 1
ATOM 1374 N N . SER B 1 45 ? 8.828 8.883 0.199 1 98.25 45 SER B N 1
ATOM 1375 C CA . SER B 1 45 ? 9.758 8.852 1.319 1 98.25 45 SER B CA 1
ATOM 1376 C C . SER B 1 45 ? 10.336 10.234 1.593 1 98.25 45 SER B C 1
ATOM 1378 O O . SER B 1 45 ? 10.398 11.078 0.694 1 98.25 45 SER B O 1
ATOM 1380 N N . PHE B 1 46 ? 10.75 10.422 2.807 1 97.94 46 PHE B N 1
ATOM 1381 C CA . PHE B 1 46 ? 11.359 11.656 3.287 1 97.94 46 PHE B CA 1
ATOM 1382 C C . PHE B 1 46 ? 12.484 11.359 4.266 1 97.94 46 PHE B C 1
ATOM 1384 O O . PHE B 1 46 ? 12.398 10.406 5.047 1 97.94 46 PHE B O 1
ATOM 1391 N N . ARG B 1 47 ? 13.414 12.172 4.262 1 96.19 47 ARG B N 1
ATOM 1392 C CA . ARG B 1 47 ? 14.531 12.062 5.191 1 96.19 47 ARG B CA 1
ATOM 1393 C C . ARG B 1 47 ? 14.766 13.375 5.934 1 96.19 47 ARG B C 1
ATOM 1395 O O . ARG B 1 47 ? 14.578 14.453 5.371 1 96.19 47 ARG B O 1
ATOM 1402 N N . SER B 1 48 ? 15.125 13.18 7.18 1 96.44 48 SER B N 1
ATOM 1403 C CA . SER B 1 48 ? 15.438 14.336 8.008 1 96.44 48 SER B CA 1
ATOM 1404 C C . SER B 1 48 ? 16.422 13.977 9.117 1 96.44 48 SER B C 1
ATOM 1406 O O . SER B 1 48 ? 16.391 12.859 9.633 1 96.44 48 SER B O 1
ATOM 1408 N N . LYS B 1 49 ? 17.281 14.867 9.555 1 95.31 49 LYS B N 1
ATOM 1409 C CA . LYS B 1 49 ? 18.203 14.664 10.672 1 95.31 49 LYS B CA 1
ATOM 1410 C C . LYS B 1 49 ? 17.531 14.961 12.008 1 95.31 49 LYS B C 1
ATOM 1412 O O . LYS B 1 49 ? 17.984 14.508 13.055 1 95.31 49 LYS B O 1
ATOM 1417 N N . SER B 1 50 ? 16.469 15.719 11.859 1 95.38 50 SER B N 1
ATOM 1418 C CA . SER B 1 50 ? 15.727 16.094 13.062 1 95.38 50 SER B CA 1
ATOM 1419 C C . SER B 1 50 ? 14.32 15.492 13.055 1 95.38 50 SER B C 1
ATOM 1421 O O . SER B 1 50 ? 13.789 15.156 11.992 1 95.38 50 SER B O 1
ATOM 1423 N N . ALA B 1 51 ? 13.742 15.398 14.266 1 94.81 51 ALA B N 1
ATOM 1424 C CA . ALA B 1 51 ? 12.359 14.922 14.383 1 94.81 51 ALA B CA 1
ATOM 1425 C C . ALA B 1 51 ? 11.398 15.844 13.641 1 94.81 51 ALA B C 1
ATOM 1427 O O . ALA B 1 51 ? 11.531 17.062 13.688 1 94.81 51 ALA B O 1
ATOM 1428 N N . PRO B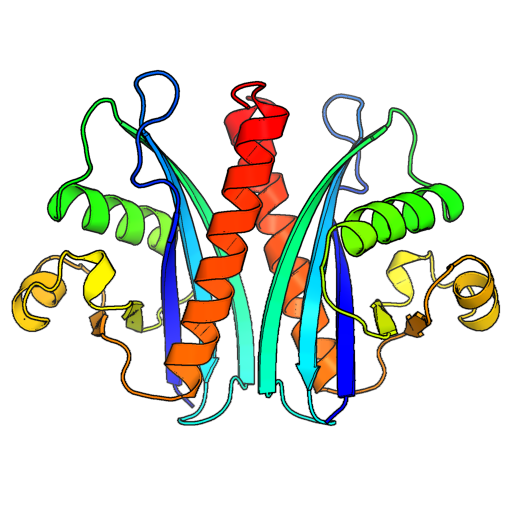 1 52 ? 10.461 15.281 12.945 1 96.06 52 PRO B N 1
ATOM 1429 C CA . PRO B 1 52 ? 9.539 16.125 12.18 1 96.06 52 PRO B CA 1
ATOM 1430 C C . PRO B 1 52 ? 8.625 16.953 13.078 1 96.06 52 PRO B C 1
ATOM 1432 O O . PRO B 1 52 ? 8.031 16.422 14.023 1 96.06 52 PRO B O 1
ATOM 1435 N N . ASP B 1 53 ? 8.508 18.203 12.789 1 96.94 53 ASP B N 1
ATOM 1436 C CA . ASP B 1 53 ? 7.504 19.031 13.445 1 96.94 53 ASP B CA 1
ATOM 1437 C C . ASP B 1 53 ? 6.223 19.094 12.609 1 96.94 53 ASP B C 1
ATOM 1439 O O . ASP B 1 53 ? 6.121 18.438 11.57 1 96.94 53 ASP B O 1
ATOM 1443 N N . VAL B 1 54 ? 5.242 19.828 13.086 1 97.88 54 VAL B N 1
ATOM 1444 C CA . VAL B 1 54 ? 3.924 19.875 12.469 1 97.88 54 VAL B CA 1
ATOM 1445 C C . VAL B 1 54 ? 4.039 20.391 11.031 1 97.88 54 VAL B C 1
ATOM 1447 O O . VAL B 1 54 ? 3.41 19.844 10.117 1 97.88 54 VAL B O 1
ATOM 1450 N N . GLN B 1 55 ? 4.82 21.406 10.859 1 97.62 55 GLN B N 1
ATOM 1451 C CA . GLN B 1 55 ? 4.977 22 9.539 1 97.62 55 GLN B CA 1
ATOM 1452 C C . GLN B 1 55 ? 5.562 21 8.555 1 97.62 55 GLN B C 1
ATOM 1454 O O . GLN B 1 55 ? 5.141 20.938 7.395 1 97.62 55 GLN B O 1
ATOM 1459 N N . PHE B 1 56 ? 6.566 20.25 9.023 1 97.69 56 PHE B N 1
ATOM 1460 C CA . PHE B 1 56 ? 7.18 19.234 8.164 1 97.69 56 PHE B CA 1
ATOM 1461 C C . PHE B 1 56 ? 6.188 18.141 7.836 1 97.69 56 PHE B C 1
ATOM 1463 O O . PHE B 1 56 ? 6.152 17.641 6.711 1 97.69 56 PHE B O 1
ATOM 1470 N N . VAL B 1 57 ? 5.398 17.703 8.805 1 98.44 57 VAL B N 1
ATOM 1471 C CA . VAL B 1 57 ? 4.379 16.688 8.578 1 98.44 57 VAL B CA 1
ATOM 1472 C C . VAL B 1 57 ? 3.389 17.172 7.523 1 98.44 57 VAL B C 1
ATOM 1474 O O . VAL B 1 57 ? 3.041 16.422 6.602 1 98.44 57 VAL B O 1
ATOM 1477 N N . VAL B 1 58 ? 2.986 18.406 7.602 1 98.69 58 VAL B N 1
ATOM 1478 C CA . VAL B 1 58 ? 2.064 18.984 6.629 1 98.69 58 VAL B CA 1
ATOM 1479 C C . VAL B 1 58 ? 2.695 18.953 5.238 1 98.69 58 VAL B C 1
ATOM 1481 O O . VAL B 1 58 ? 2.037 18.578 4.262 1 98.69 58 VAL B O 1
ATOM 1484 N N . LYS B 1 59 ? 3.91 19.328 5.176 1 98.25 59 LYS B N 1
ATOM 1485 C CA . LYS B 1 59 ? 4.621 19.312 3.9 1 98.25 59 LYS B CA 1
ATOM 1486 C C . LYS B 1 59 ? 4.684 17.906 3.316 1 98.25 59 LYS B C 1
ATOM 1488 O O . LYS B 1 59 ? 4.484 17.719 2.115 1 98.25 59 LYS B O 1
ATOM 1493 N N . MET B 1 60 ? 4.984 16.906 4.137 1 98.62 60 MET B N 1
ATOM 1494 C CA . MET B 1 60 ? 5.023 15.523 3.68 1 98.62 60 MET B CA 1
ATOM 1495 C C . MET B 1 60 ? 3.684 15.102 3.092 1 98.62 60 MET B C 1
ATOM 1497 O O . MET B 1 60 ? 3.631 14.516 2.01 1 98.62 60 MET B O 1
ATOM 1501 N N . VAL B 1 61 ? 2.619 15.43 3.809 1 98.75 61 VAL B N 1
ATOM 1502 C CA . VAL B 1 61 ? 1.276 15.047 3.385 1 98.75 61 VAL B CA 1
ATOM 1503 C C . VAL B 1 61 ? 0.925 15.758 2.08 1 98.75 61 VAL B C 1
ATOM 1505 O O . VAL B 1 61 ? 0.501 15.125 1.112 1 98.75 61 VAL B O 1
ATOM 1508 N N . GLU B 1 62 ? 1.175 17.047 2.02 1 98.38 62 GLU B N 1
ATOM 1509 C CA . GLU B 1 62 ? 0.834 17.828 0.834 1 98.38 62 GLU B CA 1
ATOM 1510 C C . GLU B 1 62 ? 1.608 17.344 -0.388 1 98.38 62 GLU B C 1
ATOM 1512 O O . GLU B 1 62 ? 1.039 17.188 -1.473 1 98.38 62 GLU B O 1
ATOM 1517 N N . THR B 1 63 ? 2.834 17.109 -0.217 1 98.31 63 THR B N 1
ATOM 1518 C CA . THR B 1 63 ? 3.662 16.625 -1.318 1 98.31 63 THR B CA 1
ATOM 1519 C C . THR B 1 63 ? 3.17 15.281 -1.818 1 98.31 63 THR B C 1
ATOM 1521 O O . THR B 1 63 ? 3.039 15.062 -3.025 1 98.31 63 THR B O 1
ATOM 1524 N N . THR B 1 64 ? 2.887 14.398 -0.931 1 98.56 64 THR B N 1
ATOM 1525 C CA . THR B 1 64 ? 2.447 13.055 -1.277 1 98.56 64 THR B CA 1
ATOM 1526 C C . THR B 1 64 ? 1.095 13.094 -1.984 1 98.56 64 THR B C 1
ATOM 1528 O O . THR B 1 64 ? 0.896 12.406 -2.992 1 98.56 64 THR B O 1
ATOM 1531 N N . VAL B 1 65 ? 0.158 13.906 -1.468 1 98.5 65 VAL B N 1
ATOM 1532 C CA . VAL B 1 65 ? -1.2 13.992 -1.993 1 98.5 65 VAL B CA 1
ATOM 1533 C C . VAL B 1 65 ? -1.188 14.711 -3.34 1 98.5 65 VAL B C 1
ATOM 1535 O O . VAL B 1 65 ? -1.994 14.406 -4.223 1 98.5 65 VAL B O 1
ATOM 1538 N N . SER B 1 66 ? -0.259 15.617 -3.566 1 97.44 66 SER B N 1
ATOM 1539 C CA . SER B 1 66 ? -0.192 16.391 -4.801 1 97.44 66 SER B CA 1
ATOM 1540 C C . SER B 1 66 ? 0.105 15.508 -6 1 97.44 66 SER B C 1
ATOM 1542 O O . SER B 1 66 ? -0.161 15.891 -7.145 1 97.44 66 SER B O 1
ATOM 1544 N N . GLU B 1 67 ? 0.565 14.328 -5.754 1 96.75 67 GLU B N 1
ATOM 1545 C CA . GLU B 1 67 ? 0.925 13.406 -6.828 1 96.75 67 GLU B CA 1
ATOM 1546 C C . GLU B 1 67 ? -0.25 12.508 -7.203 1 96.75 67 GLU B C 1
ATOM 1548 O O . GLU B 1 67 ? -0.155 11.711 -8.133 1 96.75 67 GLU B O 1
ATOM 1553 N N . LEU B 1 68 ? -1.344 12.602 -6.477 1 97.38 68 LEU B N 1
ATOM 1554 C CA . LEU B 1 68 ? -2.578 11.898 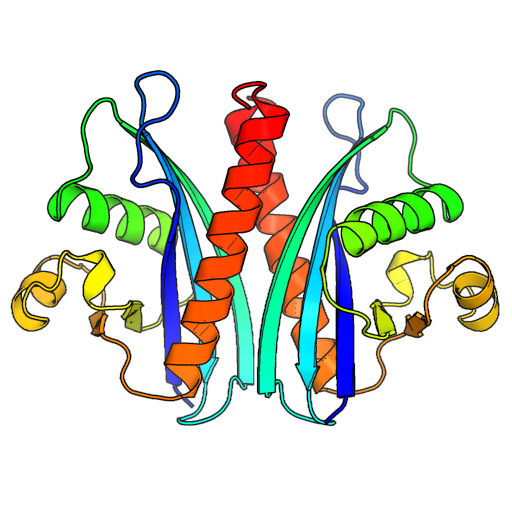-6.805 1 97.38 68 LEU B CA 1
ATOM 1555 C C . LEU B 1 68 ? -3.434 12.719 -7.762 1 97.38 68 LEU B C 1
ATOM 1557 O O . LEU B 1 68 ? -3.414 13.945 -7.719 1 97.38 68 LEU B O 1
ATOM 1561 N N . LYS B 1 69 ? -4.152 12.109 -8.641 1 94 69 LYS B N 1
ATOM 1562 C CA . LYS B 1 69 ? -5.105 12.766 -9.523 1 94 69 LYS B CA 1
ATOM 1563 C C . LYS B 1 69 ? -6.422 13.055 -8.805 1 94 69 LYS B C 1
ATOM 1565 O O . LYS B 1 69 ? -7.223 13.867 -9.258 1 94 69 LYS B O 1
ATOM 1570 N N . SER B 1 70 ? -6.566 12.633 -7.617 1 86.62 70 SER B N 1
ATOM 1571 C CA . SER B 1 70 ? -7.816 12.703 -6.871 1 86.62 70 SER B CA 1
ATOM 1572 C C . SER B 1 70 ? -7.941 14.023 -6.121 1 86.62 70 SER B C 1
ATOM 1574 O O . SER B 1 70 ? -6.941 14.57 -5.648 1 86.62 70 SER B O 1
ATOM 1576 N N . CYS B 1 71 ? -9.195 14.539 -5.965 1 88 71 CYS B N 1
ATOM 1577 C CA . CYS B 1 71 ? -9.484 15.797 -5.289 1 88 71 CYS B CA 1
ATOM 1578 C C . CYS B 1 71 ? -10.203 15.555 -3.969 1 88 71 CYS B C 1
ATOM 1580 O O . CYS B 1 71 ? -10.852 16.453 -3.436 1 88 71 CYS B O 1
ATOM 1582 N N . GLY B 1 72 ? -10.102 14.594 -3.307 1 95.19 72 GLY B N 1
ATOM 1583 C CA . GLY B 1 72 ? -10.836 14.266 -2.092 1 95.19 72 GLY B CA 1
ATOM 1584 C C . GLY B 1 72 ? -10.305 14.984 -0.866 1 95.19 72 GLY B C 1
ATOM 1585 O O . GLY B 1 72 ? -9.234 15.586 -0.907 1 95.19 72 GLY B O 1
ATOM 1586 N N . THR B 1 73 ? -11.148 15.055 0.26 1 98 73 THR B N 1
ATOM 1587 C CA . THR B 1 73 ? -10.758 15.609 1.548 1 98 73 THR B CA 1
ATOM 1588 C C . THR B 1 73 ? -9.664 14.766 2.193 1 98 73 THR B C 1
ATOM 1590 O O . THR B 1 73 ? -9.773 13.539 2.256 1 98 73 THR B O 1
ATOM 1593 N N . ILE B 1 74 ? -8.578 15.406 2.645 1 98.75 74 ILE B N 1
ATOM 1594 C CA . ILE B 1 74 ? -7.527 14.711 3.373 1 98.75 74 ILE B CA 1
ATOM 1595 C C . ILE B 1 74 ? -8.039 14.297 4.75 1 98.75 74 ILE B C 1
ATOM 1597 O O . ILE B 1 74 ? -8.625 15.109 5.473 1 98.75 74 ILE B O 1
ATOM 1601 N N . VAL B 1 75 ? -7.836 13.07 5.105 1 98.75 75 VAL B N 1
ATOM 1602 C CA . VAL B 1 75 ? -8.289 12.547 6.391 1 98.75 75 VAL B CA 1
ATOM 1603 C C . VAL B 1 75 ? -7.137 11.844 7.102 1 98.75 75 VAL B C 1
ATOM 1605 O O . VAL B 1 75 ? -6.461 10.992 6.516 1 98.75 75 VAL B O 1
ATOM 1608 N N . THR B 1 76 ? -6.91 12.195 8.391 1 98.69 76 THR B N 1
ATOM 1609 C CA . THR B 1 76 ? -5.844 11.594 9.188 1 98.69 76 THR B CA 1
ATOM 1610 C C . THR B 1 76 ? -6.316 11.344 10.617 1 98.69 76 THR B C 1
ATOM 1612 O O . THR B 1 76 ? -7.453 11.672 10.969 1 98.69 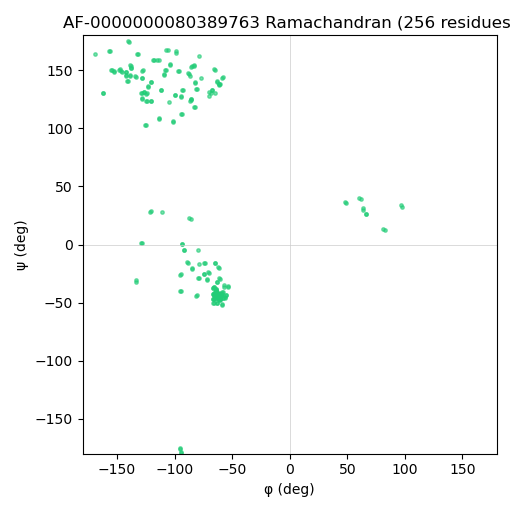76 THR B O 1
ATOM 1615 N N . GLU B 1 77 ? -5.461 10.711 11.375 1 98.31 77 GLU B N 1
ATOM 1616 C CA . GLU B 1 77 ? -5.656 10.664 12.82 1 98.31 77 GLU B CA 1
ATOM 1617 C C . GLU B 1 77 ? -5.062 11.891 13.5 1 98.31 77 GLU B C 1
ATOM 1619 O O . GLU B 1 77 ? -4.105 12.484 13 1 98.31 77 GLU B O 1
ATOM 1624 N N . ALA B 1 78 ? -5.59 12.25 14.609 1 97.62 78 ALA B N 1
ATOM 1625 C CA . ALA B 1 78 ? -5.121 13.43 15.328 1 97.62 78 ALA B CA 1
ATOM 1626 C C . ALA B 1 78 ? -3.668 13.266 15.773 1 97.62 78 ALA B C 1
ATOM 1628 O O . ALA B 1 78 ? -2.91 14.234 15.82 1 97.62 78 ALA B O 1
ATOM 1629 N N . GLY B 1 79 ? -3.277 12.031 16.078 1 96.69 79 GLY B N 1
ATOM 1630 C CA . GLY B 1 79 ? -1.925 11.727 16.516 1 96.69 79 GLY B CA 1
ATOM 1631 C C . GLY B 1 79 ? -0.871 12.062 15.477 1 96.69 79 GLY B C 1
ATOM 1632 O O . GLY B 1 79 ? 0.286 12.32 15.82 1 96.69 79 GLY B O 1
ATOM 1633 N N . ASP B 1 80 ? -1.289 12.164 14.305 1 96.75 80 ASP B N 1
ATOM 1634 C CA . ASP B 1 80 ? -0.361 12.461 13.219 1 96.75 80 ASP B CA 1
ATOM 1635 C C . ASP B 1 80 ? 0.149 13.898 13.312 1 96.75 80 ASP B C 1
ATOM 1637 O O . ASP B 1 80 ? 1.224 14.211 12.797 1 96.75 80 ASP B O 1
ATOM 1641 N N . PHE B 1 81 ? -0.603 14.734 13.945 1 98 81 PHE B N 1
ATOM 1642 C CA . PHE B 1 81 ? -0.228 16.141 14.086 1 98 81 PHE B CA 1
ATOM 1643 C C . PHE B 1 81 ? -0.119 16.531 15.562 1 98 81 PHE B C 1
ATOM 1645 O O . PHE B 1 81 ? -0.485 17.641 15.945 1 98 81 PHE B O 1
ATOM 1652 N N . TYR B 1 82 ? 0.208 15.5 16.328 1 97.19 82 TYR B N 1
ATOM 1653 C CA . TYR B 1 82 ? 0.505 15.703 17.75 1 97.19 82 TYR B CA 1
ATOM 1654 C C . TYR B 1 82 ? -0.722 16.219 18.484 1 97.19 82 TYR B C 1
ATOM 1656 O O . TYR B 1 82 ? -0.609 17.062 19.375 1 97.19 82 TYR B O 1
ATOM 1664 N N . ASN B 1 83 ? -1.812 15.859 18.062 1 97.94 83 ASN B N 1
ATOM 1665 C CA . ASN B 1 83 ? -3.105 16.109 18.688 1 97.94 83 ASN B CA 1
ATOM 1666 C C . ASN B 1 83 ? -3.439 17.594 18.688 1 97.94 83 ASN B C 1
ATOM 1668 O O . ASN B 1 83 ? -4.09 18.094 19.625 1 97.94 83 ASN B O 1
ATOM 1672 N N . LYS B 1 84 ? -2.9 18.375 17.75 1 98.25 84 LYS B N 1
ATOM 1673 C CA . LYS B 1 84 ? -3.289 19.766 17.578 1 98.25 84 LYS B CA 1
ATOM 1674 C C . LYS B 1 84 ? -4.742 19.875 17.141 1 98.25 84 LYS B C 1
ATOM 1676 O O . LYS B 1 84 ? -5.281 18.969 16.516 1 98.25 84 LYS B O 1
ATOM 1681 N N . PRO B 1 85 ? -5.387 21 17.531 1 98.06 85 PRO B N 1
ATOM 1682 C CA . PRO B 1 85 ? -6.785 21.172 17.125 1 98.06 85 PRO B CA 1
ATOM 1683 C C . PRO B 1 85 ? -6.961 21.141 15.602 1 98.06 85 PRO B C 1
ATOM 1685 O O . PRO B 1 85 ? -6.121 21.672 14.867 1 98.06 85 PRO B O 1
ATOM 1688 N N . GLN B 1 86 ? -8.094 20.547 15.141 1 98.12 86 GLN B N 1
ATOM 1689 C CA . GLN B 1 86 ? -8.344 20.359 13.719 1 98.12 86 GLN B CA 1
ATOM 1690 C C . GLN B 1 86 ? -8.289 21.688 12.969 1 98.12 86 GLN B C 1
ATOM 1692 O O . GLN B 1 86 ? -7.754 21.75 11.852 1 98.12 86 GLN B O 1
ATOM 1697 N N . TRP B 1 87 ? -8.969 22.734 13.562 1 97.5 87 TRP B N 1
ATOM 1698 C CA . TRP B 1 87 ? -9.047 24.016 12.867 1 97.5 87 TRP B CA 1
ATOM 1699 C C . TRP B 1 87 ? -7.66 24.562 12.562 1 97.5 87 TRP B C 1
ATOM 1701 O O . TRP B 1 87 ? -7.449 25.203 11.531 1 97.5 87 TRP B O 1
ATOM 1711 N N . LEU B 1 88 ? -6.676 24.375 13.383 1 98.25 88 LEU B N 1
ATOM 1712 C CA . LEU B 1 88 ? -5.305 24.828 13.188 1 98.25 88 LEU B CA 1
ATOM 1713 C C . LEU B 1 88 ? -4.645 24.109 12.023 1 98.25 88 LEU B C 1
ATOM 1715 O O . LEU B 1 88 ? -4.055 24.734 11.148 1 98.25 88 LEU B O 1
ATOM 1719 N N . ILE B 1 89 ? -4.73 22.781 12.016 1 98.56 89 ILE B N 1
ATOM 1720 C CA . ILE B 1 89 ? -4.102 21.969 10.977 1 98.56 89 ILE B CA 1
ATOM 1721 C C . ILE B 1 89 ? -4.781 22.234 9.633 1 98.56 89 ILE B C 1
ATOM 1723 O O . ILE B 1 89 ? -4.117 22.328 8.602 1 98.56 89 ILE B O 1
ATOM 1727 N N . ASP B 1 90 ? -6.148 22.312 9.68 1 98.06 90 ASP B N 1
ATOM 1728 C CA . ASP B 1 90 ? -6.926 22.594 8.477 1 98.06 90 ASP B CA 1
ATOM 1729 C C . ASP B 1 90 ? -6.43 23.859 7.793 1 98.06 90 ASP B C 1
ATOM 1731 O O . ASP B 1 90 ? -6.34 23.922 6.566 1 98.06 90 ASP B O 1
ATOM 1735 N N . SER B 1 91 ? -6.016 24.859 8.516 1 97.81 91 SER B N 1
ATOM 1736 C CA . SER B 1 91 ? -5.582 26.141 7.98 1 97.81 91 SER B CA 1
ATOM 1737 C C . SER B 1 91 ? -4.215 26.047 7.32 1 97.81 91 SER B C 1
ATOM 1739 O O . SER B 1 91 ? -3.818 26.922 6.555 1 97.81 91 SER B O 1
ATOM 1741 N N . MET B 1 92 ? -3.486 24.984 7.598 1 97.94 92 MET B N 1
ATOM 1742 C CA . MET B 1 92 ? -2.135 24.812 7.074 1 97.94 92 MET B CA 1
ATOM 1743 C C . MET B 1 92 ? -2.156 24.125 5.719 1 97.94 92 MET B C 1
ATOM 1745 O O . MET B 1 92 ? -1.156 24.125 5 1 97.94 92 MET B O 1
ATOM 1749 N N . PHE B 1 93 ? -3.307 23.516 5.418 1 97.62 93 PHE B N 1
ATOM 1750 C CA . PHE B 1 93 ? -3.41 22.766 4.172 1 97.62 93 PHE B CA 1
ATOM 1751 C C . PHE B 1 93 ? -4.043 23.625 3.08 1 97.62 93 PHE B C 1
ATOM 1753 O O . PHE B 1 93 ? -4.879 24.484 3.361 1 97.62 93 PHE B O 1
ATOM 1760 N N . THR B 1 94 ? -3.625 23.328 1.851 1 95.38 94 THR B N 1
ATOM 1761 C CA . THR B 1 94 ? -4.254 23.938 0.686 1 95.38 94 THR B CA 1
ATOM 1762 C C . THR B 1 94 ? -5.57 23.234 0.353 1 95.38 94 THR B C 1
ATOM 1764 O O . THR B 1 94 ? -6.516 23.875 -0.12 1 95.38 94 THR B O 1
ATOM 1767 N N . ARG B 1 95 ? -5.691 21.969 0.668 1 95.31 95 ARG B N 1
ATOM 1768 C CA . ARG B 1 95 ? -6.887 21.172 0.446 1 95.31 95 ARG B CA 1
ATOM 1769 C C . ARG B 1 95 ? -7.719 21.062 1.719 1 95.31 95 ARG B C 1
ATOM 1771 O O . ARG B 1 95 ? -7.227 21.344 2.814 1 95.31 95 ARG B O 1
ATOM 1778 N N . ASP B 1 96 ? -8.977 20.578 1.44 1 96.94 96 ASP B N 1
ATOM 1779 C CA . ASP B 1 96 ? -9.812 20.297 2.605 1 96.94 96 ASP B CA 1
ATOM 1780 C C . ASP B 1 96 ? -9.203 19.203 3.471 1 96.94 96 ASP B C 1
ATOM 1782 O O . ASP B 1 96 ? -8.656 18.219 2.951 1 96.94 96 ASP B O 1
ATOM 1786 N N . PHE B 1 97 ? -9.336 19.484 4.719 1 98.5 97 PHE B N 1
ATOM 1787 C CA . PHE B 1 97 ? -8.742 18.562 5.691 1 98.5 97 PHE B CA 1
ATOM 1788 C C . PHE B 1 97 ? -9.68 18.359 6.875 1 98.5 97 PHE B C 1
ATOM 1790 O O . PHE B 1 97 ? -10.352 19.297 7.32 1 98.5 97 PHE B O 1
ATOM 1797 N N . LYS B 1 98 ? -9.625 17.062 7.418 1 98.44 98 LYS B N 1
ATOM 1798 C CA . LYS B 1 98 ? -10.258 16.781 8.703 1 98.44 98 LYS B CA 1
ATOM 1799 C C . LYS B 1 98 ? -9.641 15.562 9.375 1 98.44 98 LYS B C 1
ATOM 1801 O O . LYS B 1 98 ? -8.922 14.789 8.727 1 98.44 98 LYS B O 1
ATOM 1806 N N . TYR B 1 99 ? -9.953 15.383 10.703 1 98.44 99 TYR B N 1
ATOM 1807 C CA . TYR B 1 99 ? -9.656 14.141 11.398 1 98.44 99 TYR B CA 1
ATOM 1808 C C . TYR B 1 99 ? -10.742 13.102 11.164 1 98.44 99 TYR B C 1
ATOM 1810 O O . TYR B 1 99 ? -11.898 13.453 10.914 1 98.44 99 TYR B O 1
ATOM 1818 N N . GLN B 1 100 ? -10.367 11.875 11.266 1 97.38 100 GLN B N 1
ATOM 1819 C CA . GLN B 1 100 ? -11.266 10.758 10.984 1 97.38 100 GLN B CA 1
ATOM 1820 C C . GLN B 1 100 ? -12.477 10.773 11.898 1 97.38 100 GLN B C 1
ATOM 1822 O O . GLN B 1 100 ? -12.352 11.008 13.102 1 97.38 100 GLN B O 1
ATOM 1827 N N . GLU B 1 101 ? -13.617 10.5 11.344 1 96.38 101 GLU B N 1
ATOM 1828 C CA . GLU B 1 101 ? -14.867 10.508 12.109 1 96.38 101 GLU B CA 1
ATOM 1829 C C . GLU B 1 101 ? -15.703 9.266 11.82 1 96.38 101 GLU B C 1
ATOM 1831 O O . GLU B 1 101 ? -16.422 8.781 12.695 1 96.38 101 GLU B O 1
ATOM 1836 N N . SER B 1 102 ? -15.664 8.711 10.625 1 95.69 102 SER B N 1
ATOM 1837 C CA . SER B 1 102 ? -16.547 7.625 10.203 1 95.69 102 SER B CA 1
ATOM 1838 C C . SER B 1 102 ? -15.789 6.301 10.148 1 95.69 102 SER B C 1
ATOM 1840 O O . SER B 1 102 ? -14.555 6.277 10.18 1 95.69 102 SER B O 1
ATOM 1842 N N . LEU B 1 103 ? -16.547 5.234 10.031 1 95.56 103 LEU B N 1
ATOM 1843 C CA . LEU B 1 103 ? -15.969 3.895 9.945 1 95.56 103 LEU B CA 1
ATOM 1844 C C . LEU B 1 103 ? -15.164 3.725 8.664 1 95.56 103 LEU B C 1
ATOM 1846 O O . LEU B 1 103 ? -14.086 3.137 8.68 1 95.56 103 LEU B O 1
ATOM 1850 N N . SER B 1 104 ? -15.719 4.203 7.57 1 96.12 104 SER B N 1
ATOM 1851 C CA . SER B 1 104 ? -15.039 4.047 6.289 1 96.12 104 SER B CA 1
ATOM 1852 C C . SER B 1 104 ? -13.711 4.801 6.273 1 96.12 104 SER B C 1
ATOM 1854 O O . SER B 1 104 ? -12.734 4.332 5.695 1 96.12 104 SER B O 1
ATOM 1856 N N . GLU B 1 105 ? -13.68 5.988 6.891 1 97.75 105 GLU B N 1
ATOM 1857 C CA . GLU B 1 105 ? -12.438 6.75 6.992 1 97.75 105 GLU B CA 1
ATOM 1858 C C . GLU B 1 105 ? -11.398 6.004 7.82 1 97.75 105 GLU B C 1
ATOM 1860 O O . GLU B 1 105 ? -10.227 5.941 7.441 1 97.75 105 GLU B O 1
ATOM 1865 N N . ARG B 1 106 ? -11.859 5.434 8.906 1 97.44 106 ARG B N 1
ATOM 1866 C CA . ARG B 1 106 ? -10.969 4.641 9.742 1 97.44 106 ARG B CA 1
ATOM 1867 C C . ARG B 1 106 ? -10.375 3.475 8.961 1 97.44 106 ARG B C 1
ATOM 1869 O O . ARG B 1 106 ? -9.18 3.186 9.078 1 97.44 106 ARG B O 1
ATOM 1876 N N . ARG B 1 107 ? -11.141 2.816 8.219 1 97.19 107 ARG B N 1
ATOM 1877 C CA . ARG B 1 107 ? -10.688 1.683 7.422 1 97.19 107 ARG B CA 1
ATOM 1878 C C . ARG B 1 107 ? -9.664 2.121 6.375 1 97.19 107 ARG B C 1
ATOM 1880 O O . ARG B 1 107 ? -8.688 1.415 6.121 1 97.19 107 ARG B O 1
ATOM 1887 N N . CYS B 1 108 ? -9.859 3.25 5.738 1 98.38 108 CYS B N 1
ATOM 1888 C CA . CYS B 1 108 ? -8.906 3.758 4.754 1 98.38 108 CYS B CA 1
ATOM 1889 C C . CYS B 1 108 ? -7.59 4.137 5.414 1 98.38 108 CYS B C 1
ATOM 1891 O O . CYS B 1 108 ? -6.52 3.922 4.84 1 98.38 108 CYS B O 1
ATOM 1893 N N . ILE B 1 109 ? -7.648 4.707 6.637 1 98.69 109 ILE B N 1
ATOM 1894 C CA . ILE B 1 109 ? -6.438 5.07 7.367 1 98.69 109 ILE B CA 1
ATOM 1895 C C . ILE B 1 109 ? -5.66 3.807 7.738 1 98.69 109 ILE B C 1
ATOM 1897 O O . ILE B 1 109 ? -4.43 3.801 7.719 1 98.69 109 ILE B O 1
ATOM 1901 N N . GLU B 1 110 ? -6.375 2.754 8.062 1 98.31 110 GLU B N 1
ATOM 1902 C CA . GLU B 1 110 ? -5.73 1.472 8.328 1 98.31 110 GLU B CA 1
ATOM 1903 C C . GLU B 1 110 ? -4.957 0.973 7.113 1 98.31 110 GLU B C 1
ATOM 1905 O O . GLU B 1 110 ? -3.848 0.454 7.246 1 98.31 110 GLU B O 1
ATOM 1910 N N . ILE B 1 111 ? -5.539 1.115 5.922 1 98.75 111 ILE B N 1
ATOM 1911 C CA . ILE B 1 111 ? -4.852 0.754 4.684 1 98.75 111 ILE B CA 1
ATOM 1912 C C . ILE B 1 111 ? -3.592 1.601 4.527 1 98.75 111 ILE B C 1
ATOM 1914 O O . ILE B 1 111 ? -2.512 1.071 4.25 1 98.75 111 ILE B O 1
ATOM 1918 N N . ALA B 1 112 ? -3.729 2.916 4.723 1 98.88 112 ALA B N 1
ATOM 1919 C CA . ALA B 1 112 ? -2.58 3.814 4.625 1 98.88 112 ALA B CA 1
ATOM 1920 C C . ALA B 1 112 ? -1.494 3.424 5.621 1 98.88 112 ALA B C 1
ATOM 1922 O O . ALA B 1 112 ? -0.304 3.459 5.297 1 98.88 112 ALA B O 1
ATOM 1923 N N . HIS B 1 113 ? -1.891 3.086 6.852 1 98.75 113 HIS B N 1
ATOM 1924 C CA . HIS B 1 113 ? -0.955 2.67 7.891 1 98.75 113 HIS B CA 1
ATOM 1925 C C . HIS B 1 113 ? -0.165 1.439 7.461 1 98.75 113 HIS B C 1
ATOM 1927 O O . HIS B 1 113 ? 1.066 1.431 7.527 1 98.75 113 HIS B O 1
ATOM 1933 N N . HIS B 1 114 ? -0.815 0.444 7.031 1 98.81 114 HIS B N 1
ATOM 1934 C CA . HIS B 1 114 ? -0.156 -0.779 6.586 1 98.81 114 HIS B CA 1
ATOM 1935 C C . HIS B 1 114 ? 0.736 -0.516 5.379 1 98.81 114 HIS B C 1
ATOM 1937 O O . HIS B 1 114 ? 1.841 -1.057 5.289 1 98.81 114 HIS B O 1
ATOM 1943 N N . ALA B 1 115 ? 0.218 0.273 4.406 1 98.88 115 ALA B N 1
ATOM 1944 C CA . ALA B 1 115 ? 0.998 0.575 3.209 1 98.88 115 ALA B CA 1
ATOM 1945 C C . ALA B 1 115 ? 2.283 1.316 3.562 1 98.88 115 ALA B C 1
ATOM 1947 O O . ALA B 1 115 ? 3.357 0.985 3.057 1 98.88 115 ALA B O 1
ATOM 1948 N N . SER B 1 116 ? 2.18 2.338 4.406 1 98.81 116 SER B N 1
ATOM 1949 C CA . SER B 1 116 ? 3.363 3.104 4.781 1 98.81 116 SER B CA 1
ATOM 1950 C C . SER B 1 116 ? 4.359 2.244 5.555 1 98.81 116 SER B C 1
ATOM 1952 O O . SER B 1 116 ? 5.562 2.301 5.301 1 98.81 116 SER B O 1
ATOM 1954 N N . LEU B 1 117 ? 3.855 1.438 6.477 1 98.5 117 LEU B N 1
ATOM 1955 C CA . LEU B 1 117 ? 4.711 0.578 7.285 1 98.5 117 LEU B CA 1
ATOM 1956 C C . LEU B 1 117 ? 5.438 -0.442 6.414 1 98.5 117 LEU B C 1
ATOM 1958 O O . LEU B 1 117 ? 6.648 -0.621 6.539 1 98.5 117 LEU B O 1
ATOM 1962 N N . SER B 1 118 ? 4.742 -1.146 5.574 1 98.56 118 SER B N 1
ATOM 1963 C CA . SER B 1 118 ? 5.328 -2.176 4.723 1 98.56 118 SER B CA 1
ATOM 1964 C C . SER B 1 118 ? 6.32 -1.577 3.732 1 98.56 118 SER B C 1
ATOM 1966 O O . SER B 1 118 ? 7.355 -2.18 3.445 1 98.56 118 SER B O 1
ATOM 1968 N N . SER B 1 119 ? 5.977 -0.428 3.197 1 98.56 119 SER B N 1
ATOM 1969 C CA . SER B 1 119 ? 6.879 0.229 2.258 1 98.56 119 SER B CA 1
ATOM 1970 C C . SER B 1 119 ? 8.172 0.664 2.941 1 98.56 119 SER B C 1
ATOM 1972 O O . SER B 1 119 ? 9.25 0.565 2.359 1 98.56 119 SER B O 1
ATOM 1974 N N . ARG B 1 120 ? 8.055 1.194 4.121 1 98.12 120 ARG B N 1
ATOM 1975 C CA . ARG B 1 120 ? 9.258 1.58 4.859 1 98.12 120 ARG B CA 1
ATOM 1976 C C . ARG B 1 120 ? 10.148 0.372 5.117 1 98.12 120 ARG B C 1
ATOM 1978 O O . ARG B 1 120 ? 11.367 0.451 4.961 1 98.12 120 ARG B O 1
ATOM 1985 N N . LYS B 1 121 ? 9.539 -0.725 5.582 1 97.31 121 LYS B N 1
ATOM 1986 C CA . LYS B 1 121 ? 10.289 -1.957 5.797 1 97.31 121 LYS B CA 1
ATOM 1987 C C . LYS B 1 121 ? 11.016 -2.387 4.523 1 97.31 121 LYS B C 1
ATOM 1989 O O . LYS B 1 121 ? 12.188 -2.771 4.57 1 97.31 121 LYS B O 1
ATOM 1994 N N . LEU B 1 122 ? 10.336 -2.299 3.449 1 97.5 122 LEU B N 1
ATOM 1995 C CA . LEU B 1 122 ? 10.906 -2.645 2.152 1 97.5 122 LEU B CA 1
ATOM 1996 C C . LEU B 1 122 ? 12.109 -1.757 1.831 1 97.5 122 LEU B C 1
ATOM 1998 O O . LEU B 1 122 ? 13.141 -2.246 1.372 1 97.5 122 LEU B O 1
ATOM 2002 N N . LEU B 1 123 ? 11.93 -0.469 2.051 1 96.56 123 LEU B N 1
ATOM 2003 C CA . LEU B 1 123 ? 12.992 0.488 1.767 1 96.56 123 LEU B CA 1
ATOM 2004 C C . LEU B 1 123 ? 14.219 0.211 2.633 1 96.56 123 LEU B C 1
ATOM 2006 O O . LEU B 1 123 ? 15.352 0.233 2.141 1 96.56 123 LEU B O 1
ATOM 2010 N N . LEU B 1 124 ? 13.992 0 3.861 1 96.25 124 LEU B N 1
ATOM 2011 C CA . LEU B 1 124 ? 15.094 -0.261 4.785 1 96.25 124 LEU B CA 1
ATOM 2012 C C . LEU B 1 124 ? 15.891 -1.481 4.344 1 96.25 124 LEU B C 1
ATOM 2014 O O . LEU B 1 124 ? 17.125 -1.474 4.398 1 96.25 124 LEU B O 1
ATOM 2018 N N . LYS B 1 125 ? 15.219 -2.461 3.914 1 95.31 125 LYS B N 1
ATOM 2019 C CA . LYS B 1 125 ? 15.859 -3.678 3.434 1 95.31 125 LYS B CA 1
ATOM 2020 C C . LYS B 1 125 ? 16.656 -3.412 2.154 1 95.31 125 LYS B C 1
ATOM 2022 O O . LYS B 1 125 ? 17.812 -3.801 2.045 1 95.31 125 LYS B O 1
ATOM 2027 N N . GLU B 1 126 ? 16.125 -2.748 1.222 1 95.06 126 GLU B N 1
ATOM 2028 C CA . GLU B 1 126 ? 16.719 -2.553 -0.098 1 95.06 126 GLU B CA 1
ATOM 2029 C C . GLU B 1 126 ? 17.859 -1.552 -0.043 1 95.06 126 GLU B C 1
ATOM 2031 O O . GLU B 1 126 ? 18.781 -1.6 -0.872 1 95.06 126 GLU B O 1
ATOM 2036 N N . LEU B 1 127 ? 17.812 -0.668 0.943 1 93.06 127 LEU B N 1
ATOM 2037 C CA . LEU B 1 127 ? 18.875 0.328 1.101 1 93.06 127 LEU B CA 1
ATOM 2038 C C . LEU B 1 127 ? 19.938 -0.161 2.07 1 93.06 127 LEU B C 1
ATOM 2040 O O . LEU B 1 127 ? 20.891 0.563 2.367 1 93.06 127 LEU B O 1
ATOM 2044 N N . ASP B 1 128 ? 19.797 -1.365 2.621 1 91.38 128 ASP B N 1
ATOM 2045 C CA . ASP B 1 128 ? 20.719 -2.02 3.543 1 91.38 128 ASP B CA 1
ATOM 2046 C C . ASP B 1 128 ? 20.906 -1.197 4.816 1 91.38 128 ASP B C 1
ATOM 2048 O O . ASP B 1 128 ? 22.031 -0.973 5.262 1 91.38 128 ASP B O 1
ATOM 2052 N N . ILE B 1 129 ? 19.922 -0.617 5.336 1 86.31 129 ILE B N 1
ATOM 2053 C CA . ILE B 1 129 ? 19.938 0.152 6.574 1 86.31 129 ILE B CA 1
ATOM 2054 C C . ILE B 1 129 ? 19.516 -0.741 7.738 1 86.31 129 ILE B C 1
ATOM 2056 O O . ILE B 1 129 ? 19.953 -0.541 8.875 1 86.31 129 ILE B O 1
ATOM 2060 N N . GLN B 1 130 ? 18.734 -1.816 7.551 1 73 130 GLN B N 1
ATOM 2061 C CA . GLN B 1 130 ? 18.312 -2.789 8.555 1 73 130 GLN B CA 1
ATOM 2062 C C . GLN B 1 130 ? 18.031 -4.145 7.918 1 73 130 GLN B C 1
ATOM 2064 O O . GLN B 1 130 ? 17.609 -4.219 6.762 1 73 130 GLN B O 1
#

Sequence (260 aa):
MFDIIAVDISGRHKVNDEYLMVCAAVAASVTADHIEKVNQINLRSFRSKSAPDVQFVVKMVETTVSELKSCGTIVTEAGDFYNKPQWLIDSMFTRDFKYQESLSERRCIEIAHHASLSSRKLLLKELDIQMFDIIAVDISGRHKVNDEYLMVCAAVAASVTADHIEKVNQINLRSFRSKSAPDVQFVVKMVETTVSELKSCGTIVTEAGDFYNKPQWLIDSMFTRDFKYQESLSERRCIEIAHHASLSSRKLLLKELDIQ

pLDDT: mean 96.39, std 3.64, range [73.0, 98.94]

Foldseek 3Di:
DFKEKEKDKDFLDDFPQKTKMKMKIWIFDADQAGTPDTDDIFIDIDMDNDRDAQLNLQVNVQVRCVPDPDAHEYEYACVSRPNPDQVVSCVSHPHHYDYDDGNHSVVRNVVNVVVRVVVVVVVCVVVVRD/DFKEKEKDKDFLDDFPQKTKMKMKIWIFDADLAGTPDTDDIFIDIDMDNDGDAQLNLQVNHQVRCVPDPDQGEYEYACVSRPNPDQVVSCVSHPHHYDYDDGNHSVVRNVVNVVVRVVVVVVVCVVVVRD

Nearest PDB structures (foldseek):
  7kse-assembly1_A  TM=5.000E-01  e=9.454E-02  Eastern chimpanzee simian foamy virus
  2lsn-assembly1_A  TM=4.427E-01  e=8.858E-02  Human spumaretrovirus
  8j7s-assembly1_M  TM=3.982E-01  e=7.286E-02  Maribacter polysiphoniae
  2dua-assembly1_A  TM=3.632E-01  e=4.131E+00  Variovorax sp. Pal2
  8deo-assembly1_A  TM=3.308E-01  e=4.409E+00  Staphylococcus epidermidis RP62A

InterPro domains:
  IPR014514 Uncharacterised conserved protein UCP021940 [PF09974] (5-123)
  IPR014514 Uncharacterised conserved protein UCP021940 [PIRSF021940] (2-129)

Solvent-accessible surface area (backbone atoms only — not comparable to full-atom values): 13624 Å² total; per-residue (Å²): 120,48,49,31,27,14,38,28,72,28,41,96,53,78,52,96,77,24,24,61,27,18,36,14,33,29,30,28,38,23,45,68,73,35,68,73,40,72,75,46,44,40,53,41,74,48,76,38,79,59,84,79,49,63,71,52,48,50,49,51,50,51,59,44,48,68,74,48,91,69,75,46,38,35,30,31,60,50,71,76,52,74,60,53,60,61,73,63,56,33,70,73,44,95,54,57,53,48,61,61,83,43,57,21,49,48,53,41,28,46,50,10,42,30,51,10,44,26,47,40,54,41,48,32,47,76,68,69,74,97,120,50,52,32,25,15,37,27,72,28,43,95,54,78,52,97,77,24,24,62,28,18,37,14,33,30,32,29,38,23,45,67,74,36,68,72,41,71,76,45,44,41,53,39,75,48,76,36,78,58,83,79,48,64,68,53,48,50,49,52,51,51,58,43,48,67,73,48,93,68,85,40,39,36,31,31,59,50,71,77,51,74,60,53,60,60,73,62,56,32,69,74,44,95,55,58,55,47,60,60,81,43,57,21,49,48,53,40,28,44,50,10,42,30,49,10,43,25,46,42,54,43,48,32,47,76,68,67,74,96